Protein AF-A0A538QIB0-F1 (afdb_monomer_lite)

Secondary structure (DSSP, 8-state):
--------GGGSBTB--EEE-S-SS-----S--SSEEE--EEEEEEETTEEEEEEE-TTSPEEEEEEETTEEEE-SS--SEEEEETTEEEEE-SSEEEEEETT--EEEEEE---SEEEE-STT-EEEE-SSEEEEEPTT--EEEEEE---SSS-EEETTEEEEE-SS-TTEEEEE-TTS-EEEEE-SSPPPTT-EEEEE-SSEEEEEETTEEEEEETTEEEEEEEEEEEEE-TTS-EEEEEEP-

Sequence (244 aa):
MVSATVIPWNRLPGAAVVDVGPPTGGAIELPGPRTRPVRPHLEVSASPAGLAARVVQGDGKVAALAIRDDEVIALPAPPRSVSARSDGLWALFDDSLVHHDRQGHVQRRVAASGMGLIGAAHDAVWLVGAEQAWLVEAGGTTHGPFAWRDPLTALATGDRLCARDRRDGRKLMCLARDGSQASVALAGELQPLEHPLLVEADRLITLQGATLRVRRAAAIAGEWTVQAAGIDAAKAGFVVTAGG

pLDDT: mean 74.76, std 18.71, range [26.95, 97.69]

Structure (mmCIF, N/CA/C/O backbone):
data_AF-A0A538QIB0-F1
#
_entry.id   AF-A0A538QIB0-F1
#
loop_
_atom_site.group_PDB
_atom_site.id
_atom_site.type_symbol
_atom_site.label_atom_id
_atom_site.label_alt_id
_atom_site.label_comp_id
_atom_site.label_asym_id
_atom_site.label_entity_id
_atom_site.label_seq_id
_atom_site.pdbx_PDB_ins_code
_atom_site.Cartn_x
_atom_site.Cartn_y
_atom_site.Cartn_z
_atom_site.occupancy
_atom_site.B_iso_or_equiv
_atom_site.auth_seq_id
_atom_site.auth_comp_id
_atom_site.auth_asym_id
_atom_site.auth_atom_id
_atom_site.pdbx_PDB_model_num
ATOM 1 N N . MET A 1 1 ? -20.503 -9.497 -14.590 1.00 26.95 1 MET A N 1
ATOM 2 C CA . MET A 1 1 ? -21.405 -9.361 -13.427 1.00 26.95 1 MET A CA 1
ATOM 3 C C . MET A 1 1 ? -20.641 -8.528 -12.409 1.00 26.95 1 MET A C 1
ATOM 5 O O . MET A 1 1 ? -19.600 -8.981 -11.957 1.00 26.95 1 MET A O 1
ATOM 9 N N . VAL A 1 2 ? -21.030 -7.268 -12.200 1.00 27.58 2 VAL A N 1
ATOM 10 C CA . VAL A 1 2 ? -20.295 -6.335 -11.329 1.00 27.58 2 VAL A CA 1
ATOM 11 C C . VAL A 1 2 ? -20.786 -6.549 -9.902 1.00 27.58 2 VAL A C 1
ATOM 13 O O . VAL A 1 2 ? -21.944 -6.263 -9.612 1.00 27.58 2 VAL A O 1
ATOM 16 N N . SER A 1 3 ? -19.938 -7.083 -9.023 1.00 28.88 3 SER A N 1
ATOM 17 C CA . SER A 1 3 ? -20.198 -7.046 -7.585 1.00 28.88 3 SER A CA 1
ATOM 18 C C . SER A 1 3 ? -19.676 -5.717 -7.048 1.00 28.88 3 SER A C 1
ATOM 20 O O . SER A 1 3 ? -18.468 -5.517 -6.938 1.00 28.88 3 SER A O 1
ATOM 22 N N . ALA A 1 4 ? -20.578 -4.789 -6.739 1.00 36.28 4 ALA A N 1
ATOM 23 C CA . ALA A 1 4 ? -20.239 -3.675 -5.868 1.00 36.28 4 ALA A CA 1
ATOM 24 C C . ALA A 1 4 ? -20.131 -4.226 -4.441 1.00 36.28 4 ALA A C 1
ATOM 26 O O . ALA A 1 4 ? -21.125 -4.679 -3.873 1.00 36.28 4 ALA A O 1
ATOM 27 N N . THR A 1 5 ? -18.929 -4.219 -3.873 1.00 42.19 5 THR A N 1
ATOM 28 C CA . THR A 1 5 ? -18.744 -4.546 -2.459 1.00 42.19 5 THR A CA 1
ATOM 29 C C . THR A 1 5 ? -19.118 -3.321 -1.633 1.00 42.19 5 THR A C 1
ATOM 31 O O . THR A 1 5 ? -18.414 -2.313 -1.627 1.00 42.19 5 THR A O 1
ATOM 34 N N . VAL A 1 6 ? -20.260 -3.399 -0.954 1.00 45.03 6 VAL A N 1
ATOM 35 C CA . VAL A 1 6 ? -20.736 -2.371 -0.024 1.00 45.03 6 VAL A CA 1
ATOM 36 C C . VAL A 1 6 ? -20.288 -2.773 1.377 1.00 45.03 6 VAL A C 1
ATOM 38 O O . VAL A 1 6 ? -20.794 -3.755 1.914 1.00 45.03 6 VAL A O 1
ATOM 41 N N . ILE A 1 7 ? -19.351 -2.031 1.976 1.00 47.34 7 ILE A N 1
ATOM 42 C CA . ILE A 1 7 ? -18.951 -2.237 3.376 1.00 47.34 7 ILE A CA 1
ATOM 43 C C . ILE A 1 7 ? -19.906 -1.434 4.276 1.00 47.34 7 ILE A C 1
ATOM 45 O O . ILE A 1 7 ? -19.908 -0.201 4.216 1.00 47.34 7 ILE A O 1
ATOM 49 N N . PRO A 1 8 ? -20.720 -2.091 5.125 1.00 48.19 8 PRO A N 1
ATOM 50 C CA . PRO A 1 8 ? -21.659 -1.404 6.006 1.00 48.19 8 PRO A CA 1
ATOM 51 C C . PRO A 1 8 ? -20.947 -0.515 7.034 1.00 48.19 8 PRO A C 1
ATOM 53 O O . PRO A 1 8 ? -19.966 -0.917 7.653 1.00 48.19 8 PRO A O 1
ATOM 56 N N . TRP A 1 9 ? -21.472 0.686 7.279 1.00 43.62 9 TRP A N 1
ATOM 57 C CA . TRP A 1 9 ? -20.856 1.683 8.166 1.00 43.62 9 TRP A CA 1
ATOM 58 C C . TRP A 1 9 ? -20.707 1.257 9.624 1.00 43.62 9 TRP A C 1
ATOM 60 O O . TRP A 1 9 ? -19.741 1.626 10.285 1.00 43.62 9 TRP A O 1
ATOM 70 N N . ASN A 1 10 ? -21.633 0.444 10.133 1.00 56.31 10 ASN A N 1
ATOM 71 C CA . ASN A 1 10 ? -21.506 -0.139 11.469 1.00 56.31 10 ASN A CA 1
ATOM 72 C C . ASN A 1 10 ? -20.249 -1.016 11.614 1.00 56.31 10 ASN A C 1
ATOM 74 O O . ASN A 1 10 ? -19.873 -1.338 12.738 1.00 56.31 10 ASN A O 1
ATOM 78 N N . ARG A 1 11 ? -19.590 -1.373 10.502 1.00 57.00 11 ARG A N 1
ATOM 79 C CA . ARG A 1 11 ? -18.295 -2.053 10.486 1.00 57.00 11 ARG A CA 1
ATOM 80 C C . ARG A 1 11 ? -17.092 -1.107 10.443 1.00 57.00 11 ARG A C 1
ATOM 82 O O . ARG A 1 11 ? -15.987 -1.604 10.568 1.00 57.00 11 ARG A O 1
ATOM 89 N N . LEU A 1 12 ? -17.267 0.216 10.323 1.00 55.84 12 LEU A N 1
ATOM 90 C CA . LEU A 1 12 ? -16.193 1.229 10.305 1.00 55.84 12 LEU A CA 1
ATOM 91 C C . LEU A 1 12 ? -16.219 2.128 11.562 1.00 55.84 12 LEU A C 1
ATOM 93 O O . LEU A 1 12 ? -16.415 3.344 11.456 1.00 55.84 12 LEU A O 1
ATOM 97 N N . PRO A 1 13 ? -16.044 1.574 12.776 1.00 58.41 13 PRO A N 1
ATOM 98 C CA . PRO A 1 13 ? -16.093 2.364 14.002 1.00 58.41 13 PRO A CA 1
ATOM 99 C C . PRO A 1 13 ? -15.014 3.459 14.010 1.00 58.41 13 PRO A C 1
ATOM 101 O O . PRO A 1 13 ? -13.823 3.190 13.900 1.00 58.41 13 PRO A O 1
ATOM 104 N N . GLY A 1 14 ? -15.428 4.718 14.155 1.00 56.75 14 GLY A N 1
ATOM 105 C CA . GLY A 1 14 ? -14.508 5.860 14.204 1.00 56.75 14 GLY A CA 1
ATOM 106 C C . GLY A 1 14 ? -14.211 6.511 12.852 1.00 56.75 14 GLY A C 1
ATOM 107 O O . GLY A 1 14 ? -13.550 7.546 12.822 1.00 56.75 14 GLY A O 1
ATOM 108 N N . ALA A 1 15 ? -14.744 6.003 11.739 1.00 57.59 15 ALA A N 1
ATOM 109 C CA . ALA A 1 15 ? -14.969 6.868 10.589 1.00 57.59 15 ALA A CA 1
ATOM 110 C C . ALA A 1 15 ? -16.062 7.874 10.995 1.00 57.59 15 ALA A C 1
ATOM 112 O O . ALA A 1 15 ? -17.073 7.489 11.574 1.00 57.59 15 ALA A O 1
ATOM 113 N N . ALA A 1 16 ? -15.869 9.170 10.762 1.00 60.19 16 ALA A N 1
ATOM 114 C CA . ALA A 1 16 ? -16.878 10.185 11.057 1.00 60.19 16 ALA A CA 1
ATOM 115 C C . ALA A 1 16 ? -16.792 11.306 10.025 1.00 60.19 16 ALA A C 1
ATOM 117 O O . ALA A 1 16 ? -15.707 11.628 9.539 1.00 60.19 16 ALA A O 1
ATOM 118 N N . VAL A 1 17 ? -17.940 11.899 9.693 1.00 61.66 17 VAL A N 1
ATOM 119 C CA . VAL A 1 17 ? -17.949 13.219 9.058 1.00 61.66 17 VAL A CA 1
ATOM 120 C C . VAL A 1 17 ? -17.487 14.210 10.116 1.00 61.66 17 VAL A C 1
ATOM 122 O O . VAL A 1 17 ? -18.044 14.230 11.214 1.00 61.66 17 VAL A O 1
ATOM 125 N N . VAL A 1 18 ? -16.461 14.990 9.794 1.00 62.56 18 VAL A N 1
ATOM 126 C CA . VAL A 1 18 ? -15.891 15.981 10.709 1.00 62.56 18 VAL A CA 1
ATOM 127 C C . VAL A 1 18 ? -16.107 17.362 10.113 1.00 62.56 18 VAL A C 1
ATOM 129 O O . VAL A 1 18 ? -15.894 17.566 8.915 1.00 62.56 18 VAL A O 1
ATOM 132 N N . ASP A 1 19 ? -16.530 18.306 10.947 1.00 63.97 19 ASP A N 1
ATOM 133 C CA . ASP A 1 19 ? -16.557 19.713 10.573 1.00 63.97 19 ASP A CA 1
ATOM 134 C C . ASP A 1 19 ? -15.140 20.270 10.636 1.00 63.97 19 ASP A C 1
ATOM 136 O O . ASP A 1 19 ? -14.522 20.330 11.701 1.00 63.97 19 ASP A O 1
ATOM 140 N N . VAL A 1 20 ? -14.620 20.687 9.486 1.00 62.69 20 VAL A N 1
ATOM 141 C CA . VAL A 1 20 ? -13.304 21.320 9.396 1.00 62.69 20 VAL A CA 1
ATOM 142 C C . VAL A 1 20 ? -13.459 22.814 9.157 1.00 62.69 20 VAL A C 1
ATOM 144 O O . VAL A 1 20 ? -14.331 23.258 8.403 1.00 62.69 20 VAL A O 1
ATOM 147 N N . GLY A 1 21 ? -12.615 23.593 9.831 1.00 59.91 21 GLY A N 1
ATOM 148 C CA . GLY A 1 21 ? -12.490 25.028 9.603 1.00 59.91 21 GLY A CA 1
ATOM 149 C C . GLY A 1 21 ? -11.828 25.352 8.257 1.00 59.91 21 GLY A C 1
ATOM 150 O O . GLY A 1 21 ? -11.507 24.445 7.481 1.00 59.91 21 GLY A O 1
ATOM 151 N N . PRO A 1 22 ? -11.611 26.643 7.961 1.00 57.41 22 PRO A N 1
ATOM 152 C CA . PRO A 1 22 ? -10.864 27.047 6.777 1.00 57.41 22 PRO A CA 1
ATOM 153 C C . PRO A 1 22 ? -9.456 26.419 6.780 1.00 57.41 22 PRO A C 1
ATOM 155 O O . PRO A 1 22 ? -8.864 26.249 7.851 1.00 57.41 22 PRO A O 1
ATOM 158 N N . PRO A 1 23 ? -8.911 26.048 5.604 1.00 58.25 23 PRO A N 1
ATOM 159 C CA . PRO A 1 23 ? -7.563 25.502 5.515 1.00 58.25 23 PRO A CA 1
ATOM 160 C C . PRO A 1 23 ? -6.543 26.510 6.058 1.00 58.25 23 PRO A C 1
ATOM 162 O O . PRO A 1 23 ? -6.594 27.695 5.740 1.00 58.25 23 PRO A O 1
ATOM 165 N N . THR A 1 24 ? -5.583 26.041 6.854 1.00 53.19 24 THR A N 1
ATOM 166 C CA . THR A 1 24 ? -4.432 26.838 7.296 1.00 53.19 24 THR A CA 1
ATOM 167 C C . THR A 1 24 ? -3.476 27.042 6.115 1.00 53.19 24 THR A C 1
ATOM 169 O O . THR A 1 24 ? -2.551 26.256 5.924 1.00 53.19 24 THR A O 1
ATOM 172 N N . GLY A 1 25 ? -3.728 28.044 5.267 1.00 53.62 25 GLY A N 1
ATOM 173 C CA . GLY A 1 25 ? -2.898 28.358 4.099 1.00 53.62 25 GLY A CA 1
ATOM 174 C C . GLY A 1 25 ? -3.558 29.333 3.118 1.00 53.62 25 GLY A C 1
ATOM 175 O O . GLY A 1 25 ? -4.700 29.740 3.306 1.00 53.62 25 GLY A O 1
ATOM 176 N N . GLY A 1 26 ? -2.827 29.722 2.068 1.00 35.59 26 GLY A N 1
ATOM 177 C CA . GLY A 1 26 ? -3.295 30.681 1.065 1.00 35.59 26 GLY A CA 1
ATOM 178 C C . GLY A 1 26 ? -4.425 30.119 0.203 1.00 35.59 26 GLY A C 1
ATOM 179 O O . GLY A 1 26 ? -4.175 29.421 -0.776 1.00 35.59 26 GLY A O 1
ATOM 180 N N . ALA A 1 27 ? -5.663 30.446 0.558 1.00 42.38 27 ALA A N 1
ATOM 181 C CA . ALA A 1 27 ? -6.842 30.245 -0.268 1.00 42.38 27 ALA A CA 1
ATOM 182 C C . ALA A 1 27 ? -7.449 31.613 -0.605 1.00 42.38 27 ALA A C 1
ATOM 184 O O . ALA A 1 27 ? -7.495 32.504 0.240 1.00 42.38 27 ALA A O 1
ATOM 185 N N . ILE A 1 28 ? -7.919 31.784 -1.841 1.00 40.25 28 ILE A N 1
ATOM 186 C CA . ILE A 1 28 ? -8.779 32.916 -2.192 1.00 40.25 28 ILE A CA 1
ATOM 187 C C . ILE A 1 28 ? -10.126 32.641 -1.515 1.00 40.25 28 ILE A C 1
ATOM 189 O O . ILE 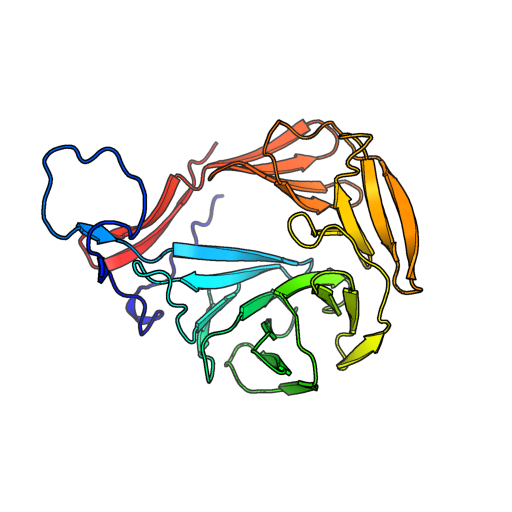A 1 28 ? -10.868 31.755 -1.940 1.00 40.25 28 ILE A O 1
ATOM 193 N N . GLU A 1 29 ? -10.401 33.338 -0.413 1.00 43.44 29 GLU A N 1
ATOM 194 C CA . GLU A 1 29 ? -11.651 33.205 0.331 1.00 43.44 29 GLU A CA 1
ATOM 195 C C . GLU A 1 29 ? -12.807 33.805 -0.478 1.00 43.44 29 GLU A C 1
ATOM 197 O O . GLU A 1 29 ? -12.914 35.016 -0.663 1.00 43.44 29 GLU A O 1
ATOM 202 N N . LEU A 1 30 ? -13.687 32.937 -0.972 1.00 43.31 30 LEU A N 1
ATOM 203 C CA . LEU A 1 30 ? -15.032 33.317 -1.393 1.00 43.31 30 LEU A CA 1
ATOM 204 C C . LEU A 1 30 ? -15.966 33.220 -0.171 1.00 43.31 30 LEU A C 1
ATOM 206 O O . LEU A 1 30 ? -15.732 32.359 0.682 1.00 43.31 30 LEU A O 1
ATOM 210 N N . PRO A 1 31 ? -17.026 34.047 -0.063 1.00 44.00 31 PRO A N 1
ATOM 211 C CA . PRO A 1 31 ? -17.976 33.962 1.044 1.00 44.00 31 PRO A CA 1
ATOM 212 C C . PRO A 1 31 ? -18.526 32.538 1.196 1.00 44.00 31 PRO A C 1
ATOM 214 O O . PRO A 1 31 ? -19.072 31.968 0.251 1.00 44.00 31 PRO A O 1
ATOM 217 N N . GLY A 1 32 ? -18.384 31.965 2.390 1.00 46.97 32 GLY A N 1
ATOM 218 C CA . GLY A 1 32 ? -18.789 30.597 2.702 1.00 46.97 32 GLY A CA 1
ATOM 219 C C . GLY A 1 32 ? -18.950 30.373 4.211 1.00 46.97 32 GLY A C 1
ATOM 220 O O . GLY A 1 32 ? -18.644 31.265 5.006 1.00 46.97 32 GLY A O 1
ATOM 221 N N . PRO A 1 33 ? -19.466 29.205 4.631 1.00 44.69 33 PRO A N 1
ATOM 222 C CA . PRO A 1 33 ? -19.651 28.890 6.044 1.00 44.69 33 PRO A CA 1
ATOM 223 C C . PRO A 1 33 ? -18.302 28.742 6.767 1.00 44.69 33 PRO A C 1
ATOM 225 O O . PRO A 1 33 ? -17.330 28.246 6.202 1.00 44.69 33 PRO A O 1
ATOM 228 N N . ARG A 1 34 ? -18.254 29.146 8.046 1.00 49.78 34 ARG A N 1
ATOM 229 C CA . ARG A 1 34 ? -17.043 29.114 8.897 1.00 49.78 34 ARG A CA 1
ATOM 230 C C . ARG A 1 34 ? -16.457 27.706 9.078 1.00 49.78 34 ARG A C 1
ATOM 232 O O . ARG A 1 34 ? -15.270 27.566 9.358 1.00 49.78 34 ARG A O 1
ATOM 239 N N . THR A 1 35 ? -17.285 26.680 8.934 1.00 53.00 35 THR A N 1
ATOM 240 C CA . THR A 1 35 ? -16.899 25.269 8.932 1.00 53.00 35 THR A CA 1
ATOM 241 C C . THR A 1 35 ? -17.631 24.554 7.805 1.00 53.00 35 THR A C 1
ATOM 243 O O . THR A 1 35 ? -18.712 24.976 7.386 1.00 53.00 35 THR A O 1
ATOM 246 N N . ARG A 1 36 ? -17.045 23.468 7.299 1.00 54.88 36 ARG A N 1
ATOM 247 C CA . ARG A 1 36 ? -17.686 22.601 6.305 1.00 54.88 36 ARG A CA 1
ATOM 248 C C . ARG A 1 36 ? -17.553 21.130 6.703 1.00 54.88 36 ARG A C 1
ATOM 250 O O . ARG A 1 36 ? -16.473 20.735 7.146 1.00 54.88 36 ARG A O 1
ATOM 257 N N . PRO A 1 37 ? -18.596 20.312 6.498 1.00 59.00 37 PRO A N 1
ATOM 258 C CA . PRO A 1 37 ? -18.503 18.883 6.740 1.00 59.00 37 PRO A CA 1
ATOM 259 C C . PRO A 1 37 ? -17.619 18.240 5.669 1.00 59.00 37 PRO A C 1
ATOM 261 O O . PRO A 1 37 ? -17.858 18.410 4.470 1.00 59.00 37 PRO A O 1
ATOM 264 N N . VAL A 1 38 ? -16.613 17.474 6.087 1.00 65.00 38 VAL A N 1
ATOM 265 C CA . VAL A 1 38 ? -15.773 16.682 5.181 1.00 65.00 38 VAL A CA 1
ATOM 266 C C . VAL A 1 38 ? -15.930 15.204 5.500 1.00 65.00 38 VAL A C 1
ATOM 268 O O . VAL A 1 38 ? -15.941 14.776 6.656 1.00 65.00 38 VAL A O 1
ATOM 271 N N . ARG A 1 39 ? -16.107 14.420 4.436 1.00 64.19 39 ARG A N 1
ATOM 272 C CA . ARG A 1 39 ? -16.328 12.978 4.510 1.00 64.19 39 ARG A CA 1
ATOM 273 C C . ARG A 1 39 ? -14.990 12.253 4.682 1.00 64.19 39 ARG A C 1
ATOM 275 O O . ARG A 1 39 ? -13.998 12.695 4.102 1.00 64.19 39 ARG A O 1
ATOM 282 N N . PRO A 1 40 ? -14.955 11.141 5.433 1.00 65.62 40 PRO A N 1
ATOM 283 C CA . PRO A 1 40 ? -13.793 10.272 5.426 1.00 65.62 40 PRO A CA 1
ATOM 284 C C . PRO A 1 40 ? -13.593 9.672 4.029 1.00 65.62 40 PRO A C 1
ATOM 286 O O . PRO A 1 40 ? -14.552 9.503 3.271 1.00 65.62 40 PRO A O 1
ATOM 289 N N . HIS A 1 41 ? -12.351 9.338 3.707 1.00 69.69 41 HIS A N 1
ATOM 290 C CA . HIS A 1 41 ? -11.960 8.700 2.458 1.00 69.69 41 HIS A CA 1
ATOM 291 C C . HIS A 1 41 ? -10.986 7.548 2.722 1.00 69.69 41 HIS A C 1
ATOM 293 O O . HIS A 1 41 ? -10.497 7.358 3.837 1.00 69.69 41 HIS A O 1
ATOM 299 N N . LEU A 1 42 ? -10.746 6.747 1.688 1.00 71.88 42 LEU A N 1
ATOM 300 C CA . LEU A 1 42 ? -9.849 5.601 1.744 1.00 71.88 42 LEU A CA 1
ATOM 301 C C . LEU A 1 42 ? -8.558 5.931 1.010 1.00 71.88 42 LEU A C 1
ATOM 303 O O . LEU A 1 42 ? -8.591 6.326 -0.154 1.00 71.88 42 LEU A O 1
ATOM 307 N N . GLU A 1 43 ? -7.429 5.717 1.673 1.00 79.44 43 GLU A N 1
ATOM 308 C CA . GLU A 1 43 ? -6.136 5.667 1.000 1.00 79.44 43 GLU A CA 1
ATOM 309 C C . GLU A 1 43 ? -5.815 4.213 0.669 1.00 79.44 43 GLU A C 1
ATOM 311 O O . GLU A 1 43 ? -5.499 3.414 1.556 1.00 79.44 43 GLU A O 1
ATOM 316 N N . VAL A 1 44 ? -5.968 3.877 -0.612 1.00 72.94 44 VAL A N 1
ATOM 317 C CA . VAL A 1 44 ? -5.873 2.512 -1.134 1.00 72.94 44 VAL A CA 1
ATOM 318 C C . VAL A 1 44 ? -4.430 2.170 -1.495 1.00 72.94 44 VAL A C 1
ATOM 320 O O . VAL A 1 44 ? -3.705 2.970 -2.081 1.00 72.94 44 VAL A O 1
ATOM 323 N N . SER A 1 45 ? -4.050 0.939 -1.188 1.00 77.00 45 SER A N 1
ATOM 324 C CA . SER A 1 45 ? -2.807 0.280 -1.555 1.00 77.00 45 SER A CA 1
ATOM 325 C C . SER A 1 45 ? -3.132 -1.020 -2.285 1.00 77.00 45 SER A C 1
ATOM 327 O O . SER A 1 45 ? -4.094 -1.716 -1.947 1.00 77.00 45 SER A O 1
ATOM 329 N N . ALA A 1 46 ? -2.329 -1.349 -3.292 1.00 71.75 46 ALA A N 1
ATOM 330 C CA . ALA A 1 46 ? -2.452 -2.585 -4.050 1.00 71.75 46 ALA A CA 1
ATOM 331 C C . ALA A 1 46 ? -1.251 -3.495 -3.786 1.00 71.75 46 ALA A C 1
ATOM 333 O O . ALA A 1 46 ? -0.113 -3.039 -3.662 1.00 71.75 46 ALA A O 1
ATOM 334 N N . SER A 1 47 ? -1.512 -4.796 -3.726 1.00 76.31 47 SER A N 1
ATOM 335 C CA . SER A 1 47 ? -0.495 -5.842 -3.744 1.00 76.31 47 SER A CA 1
ATOM 336 C C . SER A 1 47 ? -0.968 -7.005 -4.620 1.00 76.31 47 SER A C 1
ATOM 338 O O . SER A 1 47 ? -2.154 -7.090 -4.957 1.00 76.31 47 SER A O 1
ATOM 340 N N . PRO A 1 48 ? -0.083 -7.955 -4.966 1.00 76.00 48 PRO A N 1
ATOM 341 C CA . PRO A 1 48 ? -0.500 -9.193 -5.624 1.00 76.00 48 PRO A CA 1
ATOM 342 C C . PRO A 1 48 ? -1.561 -9.986 -4.839 1.00 76.00 48 PRO A C 1
ATOM 344 O O . PRO A 1 48 ? -2.308 -10.759 -5.431 1.00 76.00 48 PRO A O 1
ATOM 347 N N . ALA A 1 49 ? -1.650 -9.788 -3.518 1.00 77.00 49 ALA A N 1
ATOM 348 C CA . ALA A 1 49 ? -2.619 -10.454 -2.653 1.00 77.00 49 ALA A CA 1
ATOM 349 C C . ALA A 1 49 ? -3.970 -9.723 -2.535 1.00 77.00 49 ALA A C 1
ATOM 351 O O . ALA A 1 49 ? -4.837 -10.209 -1.808 1.00 77.00 49 ALA A O 1
ATOM 352 N N . GLY A 1 50 ? -4.152 -8.572 -3.194 1.00 71.69 50 GLY A N 1
ATOM 353 C CA . GLY A 1 50 ? -5.417 -7.835 -3.224 1.00 71.69 50 GLY A CA 1
ATOM 354 C C . GLY A 1 50 ? -5.274 -6.342 -2.932 1.00 71.69 50 GLY A C 1
ATOM 355 O O . GLY A 1 50 ? -4.194 -5.756 -3.044 1.00 71.69 50 GLY A O 1
ATOM 356 N N . LEU A 1 51 ? -6.393 -5.718 -2.564 1.00 72.50 51 LEU A N 1
ATOM 357 C CA . LEU A 1 51 ? -6.441 -4.311 -2.174 1.00 72.50 51 LEU A CA 1
ATOM 358 C C . LEU A 1 51 ? -6.543 -4.194 -0.655 1.00 72.50 51 LEU A C 1
ATOM 360 O O . LEU A 1 51 ? -7.297 -4.917 -0.004 1.00 72.50 51 LEU A O 1
ATOM 364 N N . ALA A 1 52 ? -5.807 -3.237 -0.102 1.00 80.12 52 ALA A N 1
ATOM 365 C CA . ALA A 1 52 ? -5.968 -2.800 1.273 1.00 80.12 52 ALA A CA 1
ATOM 366 C C . ALA A 1 52 ? -6.148 -1.283 1.311 1.00 80.12 52 ALA A C 1
ATOM 368 O O . ALA A 1 52 ? -5.681 -0.578 0.422 1.00 80.12 52 ALA A O 1
ATOM 369 N N . ALA A 1 53 ? -6.795 -0.756 2.340 1.00 76.75 53 ALA A N 1
ATOM 370 C CA . ALA A 1 53 ? -6.901 0.682 2.525 1.00 76.75 53 ALA A CA 1
ATOM 371 C C . ALA A 1 53 ? -6.858 1.063 3.997 1.00 76.75 53 ALA A C 1
ATOM 373 O O . ALA A 1 53 ? -7.357 0.329 4.850 1.00 76.75 53 ALA A O 1
ATOM 374 N N . ARG A 1 54 ? -6.307 2.240 4.293 1.00 86.00 54 ARG A N 1
ATOM 375 C CA . ARG A 1 54 ? -6.506 2.890 5.592 1.00 86.00 54 ARG A CA 1
ATOM 376 C C . ARG A 1 54 ? -7.613 3.928 5.488 1.00 86.00 54 ARG A C 1
ATOM 378 O O . ARG A 1 54 ? -7.805 4.546 4.439 1.00 86.00 54 ARG A O 1
ATOM 385 N N . VAL A 1 55 ? -8.335 4.114 6.585 1.00 79.31 55 VAL A N 1
ATOM 386 C CA . VAL A 1 55 ? -9.437 5.076 6.656 1.00 79.31 55 VAL A CA 1
ATOM 387 C C . VAL A 1 55 ? -8.901 6.418 7.140 1.00 79.31 55 VAL A C 1
ATOM 389 O O . VAL A 1 55 ? -8.401 6.520 8.260 1.00 79.31 55 VAL A O 1
ATOM 392 N N . VAL A 1 56 ? -9.038 7.450 6.311 1.00 80.75 56 VAL A N 1
ATOM 393 C CA . VAL A 1 56 ? -8.656 8.828 6.630 1.00 80.75 56 VAL A CA 1
ATOM 394 C C . VAL A 1 56 ? -9.920 9.642 6.892 1.00 80.75 56 VAL A C 1
ATOM 396 O O . VAL A 1 56 ? -10.849 9.657 6.088 1.00 80.75 56 VAL A O 1
ATOM 399 N N . GLN A 1 57 ? -9.982 10.298 8.043 1.00 77.88 57 GLN A N 1
ATOM 400 C CA . GLN A 1 57 ? -11.070 11.173 8.458 1.00 77.88 57 GLN A CA 1
ATOM 401 C C . GLN A 1 57 ? -11.054 12.492 7.677 1.00 77.88 57 GLN A C 1
ATOM 403 O O . GLN A 1 57 ? -10.064 12.860 7.043 1.00 77.88 57 GLN A O 1
ATOM 408 N N . GLY A 1 58 ? -12.162 13.235 7.735 1.00 66.44 58 GLY A N 1
ATOM 409 C CA . GLY A 1 58 ? -12.284 14.516 7.034 1.00 66.44 58 GLY A CA 1
ATOM 410 C C . GLY A 1 58 ? -11.299 15.599 7.497 1.00 66.44 58 GLY A C 1
ATOM 411 O O . GLY A 1 58 ? -11.042 16.537 6.749 1.00 66.44 58 GLY A O 1
ATOM 412 N N . ASP A 1 59 ? -10.724 15.454 8.695 1.00 73.69 59 ASP A N 1
ATOM 413 C CA . ASP A 1 59 ? -9.689 16.330 9.261 1.00 73.69 59 ASP A CA 1
ATOM 414 C C . ASP A 1 59 ? -8.249 15.850 8.976 1.00 73.69 59 ASP A C 1
ATOM 416 O O . ASP A 1 59 ? -7.292 16.424 9.494 1.00 73.69 59 ASP A O 1
ATOM 420 N N . GLY A 1 60 ? -8.088 14.800 8.162 1.00 75.00 60 GLY A N 1
ATOM 421 C CA . GLY A 1 60 ? -6.795 14.216 7.806 1.00 75.00 60 GLY A CA 1
ATOM 422 C C . GLY A 1 60 ? -6.232 13.225 8.828 1.00 75.00 60 GLY A C 1
ATOM 423 O O . GLY A 1 60 ? -5.186 12.629 8.572 1.00 75.00 60 GLY A O 1
ATOM 424 N N . LYS A 1 61 ? -6.897 13.000 9.972 1.00 83.06 61 LYS A N 1
ATOM 425 C CA . LYS A 1 61 ? -6.480 11.951 10.914 1.00 83.06 61 LYS A CA 1
ATOM 426 C C . LYS A 1 61 ? -6.798 10.572 10.365 1.00 83.06 61 LYS A C 1
ATOM 428 O O . LYS A 1 61 ? -7.784 10.371 9.667 1.00 83.06 61 LYS A O 1
ATOM 433 N N . VAL A 1 62 ? -5.989 9.591 10.732 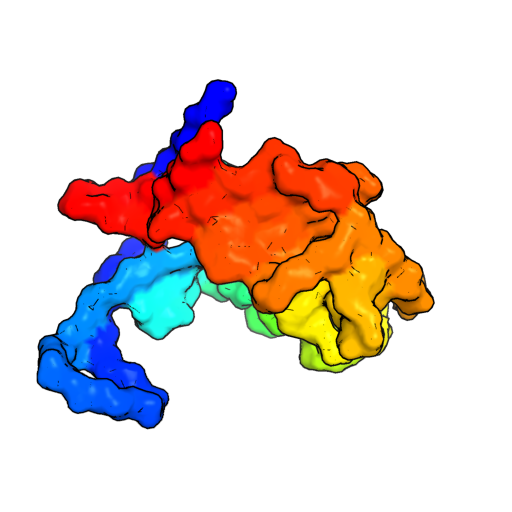1.00 85.38 62 VAL A N 1
ATOM 434 C CA . VAL A 1 62 ? -6.191 8.200 10.321 1.00 85.38 62 VAL A CA 1
ATOM 435 C C . VAL A 1 62 ? -6.898 7.449 11.445 1.00 85.38 62 VAL A C 1
ATOM 437 O O . VAL A 1 62 ? -6.547 7.603 12.615 1.00 85.38 62 VAL A O 1
ATOM 440 N N . ALA A 1 63 ? -7.902 6.641 11.108 1.00 81.06 63 ALA A N 1
ATOM 441 C CA . ALA A 1 63 ? -8.536 5.747 12.070 1.00 81.06 63 ALA A CA 1
ATOM 442 C C . ALA A 1 63 ? -7.662 4.506 12.318 1.00 81.06 63 ALA A C 1
ATOM 444 O O . ALA A 1 63 ? -6.912 4.071 11.446 1.00 81.06 63 ALA A O 1
ATOM 445 N N . ALA A 1 64 ? -7.799 3.883 13.488 1.00 83.94 64 ALA A N 1
ATOM 446 C CA . ALA A 1 64 ? -7.135 2.621 13.824 1.00 83.94 64 ALA A CA 1
ATOM 447 C C . ALA A 1 64 ? -7.816 1.410 13.156 1.00 83.94 64 ALA A C 1
ATOM 449 O O . ALA A 1 64 ? -8.148 0.424 13.806 1.00 83.94 64 ALA A O 1
ATOM 450 N N . LEU A 1 65 ? -8.074 1.513 11.854 1.00 81.88 65 LEU A N 1
ATOM 451 C CA . LEU A 1 65 ? -8.766 0.520 11.046 1.00 81.88 65 LEU A CA 1
ATOM 452 C C . LEU A 1 65 ? -8.088 0.394 9.685 1.00 81.88 65 LEU A C 1
ATOM 454 O O . LEU A 1 65 ? -7.630 1.384 9.106 1.00 81.88 65 LEU A O 1
ATOM 458 N N . ALA A 1 66 ? -8.131 -0.815 9.145 1.00 81.31 66 ALA A N 1
ATOM 459 C CA . ALA A 1 66 ? -7.825 -1.082 7.754 1.00 81.31 66 ALA A CA 1
ATOM 460 C C . ALA A 1 66 ? -8.977 -1.836 7.092 1.00 81.31 66 ALA A C 1
ATOM 462 O O . ALA A 1 66 ? -9.735 -2.551 7.744 1.00 81.31 66 ALA A O 1
ATOM 463 N N . ILE A 1 67 ? -9.098 -1.664 5.784 1.00 72.81 67 ILE A N 1
ATOM 464 C CA . ILE A 1 67 ? -10.008 -2.421 4.937 1.00 72.81 67 ILE A CA 1
ATOM 465 C C . ILE A 1 67 ? -9.161 -3.349 4.089 1.00 72.81 67 ILE A C 1
ATOM 467 O O . ILE A 1 67 ? -8.152 -2.917 3.533 1.00 72.81 67 ILE A O 1
ATOM 471 N N . ARG A 1 68 ? -9.583 -4.601 3.976 1.00 74.75 68 ARG A N 1
ATOM 472 C CA . ARG A 1 68 ? -9.030 -5.573 3.044 1.00 74.75 68 ARG A CA 1
ATOM 473 C C . ARG A 1 68 ? -10.198 -6.222 2.326 1.00 74.75 68 ARG A C 1
ATOM 475 O O . ARG A 1 68 ? -11.030 -6.830 2.985 1.00 74.75 68 ARG A O 1
ATOM 482 N N . ASP A 1 69 ? -10.237 -6.110 1.004 1.00 69.56 69 ASP A N 1
ATOM 483 C CA . ASP A 1 69 ? -11.353 -6.609 0.196 1.00 69.56 69 ASP A CA 1
ATOM 484 C C . ASP A 1 69 ? -12.715 -6.089 0.732 1.00 69.56 69 ASP A C 1
ATOM 486 O O . ASP A 1 69 ? -13.033 -4.915 0.534 1.00 69.56 69 ASP A O 1
ATOM 490 N N . ASP A 1 70 ? -13.498 -6.911 1.438 1.00 67.31 70 ASP A N 1
ATOM 491 C CA . ASP A 1 70 ? -14.773 -6.567 2.092 1.00 67.31 70 ASP A CA 1
ATOM 492 C C . ASP A 1 70 ? -14.735 -6.602 3.638 1.00 67.31 70 ASP A C 1
ATOM 494 O O . ASP A 1 70 ? -15.737 -6.321 4.309 1.00 67.31 70 ASP A O 1
ATOM 498 N N . GLU A 1 71 ? -13.578 -6.916 4.217 1.00 70.19 71 GLU A N 1
ATOM 499 C CA . GLU A 1 71 ? -13.359 -7.057 5.654 1.00 70.19 71 GLU A CA 1
ATOM 500 C C . GLU A 1 71 ? -12.800 -5.763 6.260 1.00 70.19 71 GLU A C 1
ATOM 502 O O . GLU A 1 71 ? -11.905 -5.115 5.709 1.00 70.19 71 GLU A O 1
ATOM 507 N N . VAL A 1 72 ? -13.312 -5.398 7.440 1.00 77.88 72 VAL A N 1
ATOM 508 C CA . VAL A 1 72 ? -12.735 -4.327 8.259 1.00 77.88 72 VAL A CA 1
ATOM 509 C C . VAL A 1 72 ? -11.930 -4.956 9.381 1.00 77.88 72 VAL A C 1
ATOM 511 O O . VAL A 1 72 ? -12.464 -5.713 10.191 1.00 77.88 72 VAL A O 1
ATOM 514 N N . ILE A 1 73 ? -10.655 -4.599 9.439 1.00 83.94 73 ILE A N 1
ATOM 515 C CA . ILE A 1 73 ? -9.693 -5.111 10.403 1.00 83.94 73 ILE A CA 1
ATOM 516 C C . ILE A 1 73 ? -9.399 -4.002 11.409 1.00 83.94 73 ILE A C 1
ATOM 518 O O . ILE A 1 73 ? -8.888 -2.935 11.055 1.00 83.94 73 ILE A O 1
ATOM 522 N N . ALA A 1 74 ? -9.743 -4.251 12.673 1.00 87.00 74 ALA A N 1
ATOM 523 C CA . ALA A 1 74 ? -9.425 -3.343 13.763 1.00 87.00 74 ALA A CA 1
ATOM 524 C C . ALA A 1 74 ? -7.942 -3.433 14.125 1.00 87.00 74 ALA A C 1
ATOM 526 O O . ALA A 1 74 ? -7.386 -4.524 14.251 1.00 87.00 74 ALA A O 1
ATOM 527 N N . LEU A 1 75 ? -7.305 -2.278 14.302 1.00 90.00 75 LEU A N 1
ATOM 528 C CA . LEU A 1 75 ? -5.890 -2.163 14.626 1.00 90.00 75 LEU A CA 1
ATOM 529 C C . LEU A 1 75 ? -5.713 -1.506 16.001 1.00 90.00 75 LEU A C 1
ATOM 531 O O . LEU A 1 75 ? -6.561 -0.725 16.434 1.00 90.00 75 LEU A O 1
ATOM 535 N N . PRO A 1 76 ? -4.603 -1.785 16.704 1.00 89.19 76 PRO A N 1
ATOM 536 C CA . PRO A 1 76 ? -4.347 -1.197 18.019 1.00 89.19 76 PRO A CA 1
ATOM 537 C C . PRO A 1 76 ? -4.072 0.315 17.963 1.00 89.19 76 PRO A C 1
ATOM 539 O O . PRO A 1 76 ? -4.202 1.000 18.974 1.00 89.19 76 PRO A O 1
ATOM 542 N N . ALA A 1 77 ? -3.673 0.833 16.800 1.00 91.81 77 ALA A N 1
ATOM 543 C CA . ALA A 1 77 ? -3.386 2.242 16.560 1.00 91.81 77 ALA A CA 1
ATOM 544 C C . ALA A 1 77 ? -3.619 2.593 15.075 1.00 91.81 77 ALA A C 1
ATOM 546 O O . ALA A 1 77 ? -3.748 1.687 14.246 1.00 91.81 77 ALA A O 1
ATOM 547 N N . PRO A 1 78 ? -3.671 3.886 14.709 1.00 92.44 78 PRO A N 1
ATOM 548 C CA . PRO A 1 78 ? -3.704 4.312 13.312 1.00 92.44 78 PRO A CA 1
ATOM 549 C C . PRO A 1 78 ? -2.425 3.932 12.545 1.00 92.44 78 PRO A C 1
ATOM 551 O O . PRO A 1 78 ? -1.333 4.323 12.966 1.00 92.44 78 PRO A O 1
ATOM 554 N N . PRO A 1 79 ? -2.516 3.206 11.416 1.00 93.81 79 PRO A N 1
ATOM 555 C CA . PRO A 1 79 ? -1.347 2.862 10.614 1.00 93.81 79 PRO A CA 1
ATOM 556 C C . PRO A 1 79 ? -0.907 4.017 9.694 1.00 93.81 79 PRO A C 1
ATOM 558 O O . PRO A 1 79 ? -1.716 4.735 9.096 1.00 93.81 79 PRO A O 1
ATOM 561 N N . ARG A 1 80 ? 0.405 4.150 9.486 1.00 92.19 80 ARG A N 1
ATOM 562 C CA . ARG A 1 80 ? 1.004 5.013 8.453 1.00 92.19 80 ARG A CA 1
ATOM 563 C C . ARG A 1 80 ? 0.749 4.516 7.039 1.00 92.19 80 ARG A C 1
ATOM 565 O O . ARG A 1 80 ? 0.662 5.310 6.114 1.00 92.19 80 ARG A O 1
ATOM 572 N N . SER A 1 81 ? 0.684 3.208 6.855 1.00 92.69 81 SER A N 1
ATOM 573 C CA . SER A 1 81 ? 0.449 2.590 5.556 1.00 92.69 81 SER A CA 1
ATOM 574 C C . SER A 1 81 ? 0.020 1.146 5.763 1.00 92.69 81 SER A C 1
ATOM 576 O O . SER A 1 81 ? 0.315 0.555 6.805 1.00 92.69 81 SER A O 1
ATOM 578 N N . VAL A 1 82 ? -0.677 0.581 4.782 1.00 93.00 82 VAL A N 1
ATOM 579 C CA . VAL A 1 82 ? -1.123 -0.812 4.808 1.00 93.00 82 VAL A CA 1
ATOM 580 C C . VAL A 1 82 ? -0.852 -1.490 3.472 1.00 93.00 82 VAL A C 1
ATOM 582 O O . VAL A 1 82 ? -0.792 -0.837 2.430 1.00 93.00 82 VAL A O 1
ATOM 585 N N . SER A 1 83 ? -0.700 -2.809 3.498 1.00 91.44 83 SER A N 1
ATOM 586 C CA . SER A 1 83 ? -0.618 -3.636 2.296 1.00 91.44 83 SER A CA 1
ATOM 587 C C . SER A 1 83 ? -1.300 -4.982 2.525 1.00 91.44 83 SER A C 1
ATOM 589 O O . SER A 1 83 ? -1.172 -5.579 3.595 1.00 91.44 83 SER A O 1
ATOM 591 N N . ALA A 1 84 ? -2.036 -5.460 1.526 1.00 86.94 84 ALA A N 1
ATOM 592 C CA . ALA A 1 84 ? -2.717 -6.746 1.582 1.00 86.94 84 ALA A CA 1
ATOM 593 C C . ALA A 1 84 ? -1.714 -7.920 1.573 1.00 86.94 84 ALA A C 1
ATOM 595 O O . ALA A 1 84 ? -0.767 -7.918 0.787 1.00 86.94 84 ALA A O 1
ATOM 596 N N . ARG A 1 85 ? -1.973 -8.947 2.397 1.00 91.69 85 ARG A N 1
ATOM 597 C CA . ARG A 1 85 ? -1.328 -10.277 2.384 1.00 91.69 85 ARG A CA 1
ATOM 598 C C . ARG A 1 85 ? -2.342 -11.410 2.236 1.00 91.69 85 ARG A C 1
ATOM 600 O O . ARG A 1 85 ? -3.437 -11.280 2.752 1.00 91.69 85 ARG A O 1
ATOM 607 N N . SER A 1 86 ? -2.022 -12.539 1.626 1.00 89.50 86 SER A N 1
ATOM 608 C CA . SER A 1 86 ? -2.987 -13.637 1.428 1.00 89.50 86 SER A CA 1
ATOM 609 C C . SER A 1 86 ? -3.724 -14.089 2.714 1.00 89.50 86 SER A C 1
ATOM 611 O O . SER A 1 86 ? -4.916 -14.425 2.678 1.00 89.50 86 SER A O 1
ATOM 613 N N . ASP A 1 87 ? -3.039 -14.004 3.857 1.00 91.62 87 ASP A N 1
ATOM 614 C CA . ASP A 1 87 ? -3.473 -14.389 5.203 1.00 91.62 87 ASP A CA 1
ATOM 615 C C . ASP A 1 87 ? -3.935 -13.221 6.101 1.00 91.62 87 ASP A C 1
ATOM 617 O O . ASP A 1 87 ? -4.375 -13.454 7.227 1.00 91.62 87 ASP A O 1
ATOM 621 N N . GLY A 1 88 ? -3.905 -11.975 5.618 1.00 92.19 88 GLY A N 1
ATOM 622 C CA . GLY A 1 88 ? -4.235 -10.804 6.435 1.00 92.19 88 GLY A CA 1
ATOM 623 C C . GLY A 1 88 ? -3.712 -9.490 5.857 1.00 92.19 88 GLY A C 1
ATOM 624 O O . GLY A 1 88 ? -3.958 -9.165 4.696 1.00 92.19 88 GLY A O 1
ATOM 625 N N . LEU A 1 89 ? -2.995 -8.691 6.643 1.00 94.94 89 LEU A N 1
ATOM 626 C CA . LEU A 1 89 ? -2.376 -7.452 6.166 1.00 94.94 89 LEU A CA 1
ATOM 627 C C . LEU A 1 89 ? -1.052 -7.143 6.854 1.00 94.94 89 LEU A C 1
ATOM 629 O O . LEU A 1 89 ? -0.793 -7.552 7.984 1.00 94.94 89 LEU A O 1
ATOM 633 N N . TRP A 1 90 ? -0.233 -6.359 6.169 1.00 97.12 90 TRP A N 1
ATOM 634 C CA . TRP A 1 90 ? 0.847 -5.597 6.773 1.00 97.12 90 TRP A CA 1
ATOM 635 C C . TRP A 1 90 ? 0.345 -4.202 7.146 1.00 97.12 90 TRP A C 1
ATOM 637 O O . TRP A 1 90 ? -0.242 -3.519 6.307 1.00 97.12 90 TRP A O 1
ATOM 647 N N . ALA A 1 91 ? 0.616 -3.768 8.375 1.00 96.81 91 ALA A N 1
ATOM 648 C CA . ALA A 1 91 ? 0.392 -2.408 8.854 1.00 96.81 91 ALA A CA 1
ATOM 649 C C . ALA A 1 91 ? 1.721 -1.797 9.313 1.00 96.81 91 ALA A C 1
ATOM 651 O O . ALA A 1 91 ? 2.405 -2.355 10.172 1.00 96.81 91 ALA A O 1
ATOM 652 N N . LEU A 1 92 ? 2.086 -0.655 8.733 1.00 96.69 92 LEU A N 1
ATOM 653 C CA . LEU A 1 92 ? 3.238 0.136 9.158 1.00 96.69 92 LEU A CA 1
ATOM 654 C C . LEU A 1 92 ? 2.800 1.150 10.212 1.00 96.69 92 LEU A C 1
ATOM 656 O O . LEU A 1 92 ? 1.870 1.920 9.981 1.00 96.69 92 LEU A O 1
ATOM 660 N N . PHE A 1 93 ? 3.509 1.184 11.329 1.00 95.38 93 PHE A N 1
ATOM 661 C CA . PHE A 1 93 ? 3.412 2.185 12.386 1.00 95.38 93 PHE A CA 1
ATOM 662 C C . PHE A 1 93 ? 4.693 3.032 12.419 1.00 95.38 93 PHE A C 1
ATOM 664 O O . PHE A 1 93 ? 5.544 2.917 11.538 1.00 95.38 93 PHE A O 1
ATOM 671 N N . ASP A 1 94 ? 4.821 3.918 13.408 1.00 91.81 94 ASP A N 1
ATOM 672 C CA . ASP A 1 94 ? 5.974 4.822 13.529 1.00 91.81 94 ASP A CA 1
ATOM 673 C C . ASP A 1 94 ? 7.319 4.080 13.624 1.00 91.81 94 ASP A C 1
ATOM 675 O O . ASP A 1 94 ? 8.311 4.524 13.044 1.00 91.81 94 ASP A O 1
ATOM 679 N N . ASP A 1 95 ? 7.348 2.948 14.329 1.00 93.12 95 ASP A N 1
ATOM 680 C CA . ASP A 1 95 ? 8.565 2.211 14.691 1.00 93.12 95 ASP A CA 1
ATOM 681 C C . ASP A 1 95 ? 8.531 0.719 14.326 1.00 93.12 95 ASP A C 1
ATOM 683 O O . ASP A 1 95 ? 9.491 -0.022 14.570 1.00 93.12 95 ASP A O 1
ATOM 687 N N . SER A 1 96 ? 7.415 0.250 13.773 1.00 96.31 96 SER A N 1
ATOM 688 C CA . SER A 1 96 ? 7.203 -1.167 13.540 1.00 96.31 96 SER A CA 1
ATOM 689 C C . SER A 1 96 ? 6.341 -1.456 12.323 1.00 96.31 96 SER A C 1
ATOM 691 O O . SER A 1 96 ? 5.373 -0.764 12.019 1.00 96.31 96 SER A O 1
ATOM 693 N N . LEU A 1 97 ? 6.672 -2.558 11.659 1.00 97.56 97 LEU A N 1
ATOM 694 C CA . LEU A 1 97 ? 5.833 -3.212 10.671 1.00 97.56 97 LEU A CA 1
ATOM 695 C C . LEU A 1 97 ? 5.199 -4.447 11.316 1.00 97.56 97 LEU A C 1
ATOM 697 O O . LEU A 1 97 ? 5.898 -5.310 11.853 1.00 97.56 97 LEU A O 1
ATOM 701 N N . VAL A 1 98 ? 3.873 -4.541 11.274 1.00 97.69 98 VAL A N 1
ATOM 702 C CA . VAL A 1 98 ? 3.116 -5.589 11.964 1.00 97.69 98 VAL A CA 1
ATOM 703 C C . VAL A 1 98 ? 2.260 -6.361 10.971 1.00 97.69 98 VAL A C 1
ATOM 705 O O . VAL A 1 98 ? 1.522 -5.772 10.183 1.00 97.69 98 VAL A O 1
ATOM 708 N N . HIS A 1 99 ? 2.360 -7.686 11.013 1.00 97.38 99 HIS A N 1
ATOM 709 C CA . HIS A 1 99 ? 1.450 -8.580 10.309 1.00 97.38 99 HIS A CA 1
ATOM 710 C C . HIS A 1 99 ? 0.249 -8.841 11.215 1.00 97.38 99 HIS A C 1
ATOM 712 O O . HIS A 1 99 ? 0.412 -9.369 12.320 1.00 97.38 99 HIS A O 1
ATOM 718 N N . HIS A 1 100 ? -0.935 -8.483 10.729 1.00 96.88 100 HIS A N 1
ATOM 719 C CA . HIS A 1 100 ? -2.213 -8.832 11.331 1.00 96.88 100 HIS A CA 1
ATOM 720 C C . HIS A 1 100 ? -2.910 -9.900 10.491 1.00 96.88 100 HIS A C 1
ATOM 722 O O . HIS A 1 100 ? -2.930 -9.774 9.267 1.00 96.88 100 HIS A O 1
ATOM 728 N N . ASP A 1 101 ? -3.504 -10.906 11.131 1.00 94.56 101 ASP A N 1
ATOM 729 C CA . ASP A 1 101 ? -4.433 -11.807 10.443 1.00 94.56 101 ASP A CA 1
ATOM 730 C C . ASP A 1 101 ? -5.746 -11.087 10.074 1.00 94.56 101 ASP A C 1
ATOM 732 O O . ASP A 1 101 ? -5.944 -9.901 10.359 1.00 94.56 101 ASP A O 1
ATOM 736 N N . ARG A 1 102 ? -6.673 -11.810 9.440 1.00 88.88 102 ARG A N 1
ATOM 737 C CA . ARG A 1 102 ? -7.993 -11.278 9.052 1.00 88.88 102 ARG A CA 1
ATOM 738 C C . ARG A 1 102 ? -8.875 -10.863 10.232 1.00 88.88 102 ARG A C 1
ATOM 740 O O . ARG A 1 102 ? -9.823 -10.108 10.052 1.00 88.88 102 ARG A O 1
ATOM 747 N N . GLN A 1 103 ? -8.578 -11.334 11.440 1.00 90.38 103 GLN A N 1
ATOM 748 C CA . GLN A 1 103 ? -9.280 -10.950 12.664 1.00 90.38 103 GLN A CA 1
ATOM 749 C C . GLN A 1 103 ? -8.612 -9.754 13.364 1.00 90.38 103 GLN A C 1
ATOM 751 O O . GLN A 1 103 ? -9.141 -9.253 14.355 1.00 90.38 103 GLN A O 1
ATOM 756 N N . GLY A 1 104 ? -7.476 -9.271 12.852 1.00 89.69 104 GLY A N 1
ATOM 757 C CA . GLY A 1 104 ? -6.706 -8.176 13.435 1.00 89.69 104 GLY A CA 1
ATOM 758 C C . GLY A 1 104 ? -5.716 -8.612 14.513 1.00 89.69 104 GLY A C 1
ATOM 759 O O . GLY A 1 104 ? -5.053 -7.754 15.104 1.00 89.69 104 GLY A O 1
ATOM 760 N N . HIS A 1 105 ? -5.550 -9.912 14.771 1.00 95.31 105 HIS A N 1
ATOM 761 C CA . HIS A 1 105 ? -4.561 -10.368 15.741 1.00 95.31 105 HIS A CA 1
ATOM 762 C C . HIS A 1 105 ? -3.152 -10.252 15.179 1.00 95.31 105 HIS A C 1
ATOM 764 O O . HIS A 1 105 ? -2.888 -10.535 14.011 1.00 95.31 105 HIS A O 1
ATOM 770 N N . VAL A 1 106 ? -2.225 -9.856 16.047 1.00 97.12 106 VAL A N 1
ATOM 771 C CA . VAL A 1 106 ? -0.814 -9.728 15.698 1.00 97.12 106 VAL A CA 1
ATOM 772 C C . VAL A 1 106 ? -0.202 -11.114 15.532 1.00 97.12 106 VAL A C 1
ATOM 774 O O . VAL A 1 106 ? -0.081 -11.864 16.496 1.00 97.12 106 VAL A O 1
ATOM 777 N N . GLN A 1 107 ? 0.248 -11.410 14.319 1.00 97.50 107 GLN A N 1
ATOM 778 C CA . GLN A 1 107 ? 0.970 -12.637 13.987 1.00 97.50 107 GLN A CA 1
ATOM 779 C C . GLN A 1 107 ? 2.488 -12.422 14.028 1.00 97.50 107 GLN A C 1
ATOM 781 O O . GLN A 1 107 ? 3.253 -13.326 14.367 1.00 97.50 107 GLN A O 1
ATOM 786 N N . ARG A 1 108 ? 2.954 -11.215 13.676 1.00 96.62 108 ARG A N 1
ATOM 787 C CA . ARG A 1 108 ? 4.385 -10.876 13.654 1.00 96.62 108 ARG A CA 1
ATOM 788 C C . ARG A 1 108 ? 4.619 -9.382 13.795 1.00 96.62 108 ARG A C 1
ATOM 790 O O . ARG A 1 108 ? 3.832 -8.581 13.303 1.00 96.62 108 ARG A O 1
ATOM 797 N N . ARG A 1 109 ? 5.756 -9.019 14.390 1.00 97.50 109 ARG A N 1
ATOM 798 C CA . ARG A 1 109 ? 6.271 -7.649 14.435 1.00 97.50 109 ARG A CA 1
ATOM 799 C C . ARG A 1 109 ? 7.719 -7.615 13.953 1.00 97.50 109 ARG A C 1
ATOM 801 O O . ARG A 1 109 ? 8.519 -8.455 14.353 1.00 97.50 109 ARG A O 1
ATOM 808 N N . VAL A 1 110 ? 8.034 -6.638 13.116 1.00 96.94 110 VAL A N 1
ATOM 809 C CA . VAL A 1 110 ? 9.378 -6.327 12.624 1.00 96.94 110 VAL A CA 1
ATOM 810 C C . VAL A 1 110 ? 9.686 -4.893 13.040 1.00 96.94 110 VAL A C 1
ATOM 812 O O . VAL A 1 110 ? 8.869 -4.001 12.815 1.00 96.94 110 VAL A O 1
ATOM 815 N N . ALA A 1 111 ? 10.838 -4.665 13.673 1.00 95.12 111 ALA A N 1
ATOM 816 C CA . ALA A 1 111 ? 11.302 -3.313 13.970 1.00 95.12 111 ALA A CA 1
ATOM 817 C C . ALA A 1 111 ? 11.699 -2.637 12.653 1.00 95.12 111 ALA A C 1
ATOM 819 O O . ALA A 1 111 ? 12.657 -3.056 12.003 1.00 95.12 111 ALA A O 1
ATOM 820 N N . ALA A 1 112 ? 10.919 -1.650 12.227 1.00 90.19 112 ALA A N 1
ATOM 821 C CA . ALA A 1 112 ? 11.097 -0.981 10.949 1.00 90.19 112 ALA A CA 1
ATOM 822 C C . ALA A 1 112 ? 10.350 0.350 10.953 1.00 90.19 112 ALA A C 1
ATOM 824 O O . ALA A 1 112 ? 9.214 0.420 11.412 1.00 90.19 112 ALA A O 1
ATOM 825 N N . SER A 1 113 ? 10.961 1.383 10.386 1.00 86.38 113 SER A N 1
ATOM 826 C CA . SER A 1 113 ? 10.334 2.686 10.192 1.00 86.38 113 SER A CA 1
ATOM 827 C C . SER A 1 113 ? 10.435 3.097 8.729 1.00 86.38 113 SER A C 1
ATOM 829 O O . SER A 1 113 ? 11.386 2.762 8.024 1.00 86.38 113 SER A O 1
ATOM 831 N N . GLY A 1 114 ? 9.425 3.816 8.253 1.00 86.31 114 GLY A N 1
ATOM 832 C CA . GLY A 1 114 ? 9.385 4.287 6.879 1.00 86.31 114 GLY A CA 1
ATOM 833 C C . GLY A 1 114 ? 8.231 5.234 6.622 1.00 86.31 114 GLY A C 1
ATOM 834 O O . GLY A 1 114 ? 7.405 5.517 7.491 1.00 86.31 114 GLY A O 1
ATOM 835 N N . MET A 1 115 ? 8.195 5.739 5.398 1.00 87.12 115 MET A N 1
ATOM 836 C CA . MET A 1 115 ? 7.170 6.657 4.923 1.00 87.12 115 MET A CA 1
ATOM 837 C C . MET A 1 115 ? 5.977 5.918 4.314 1.00 87.12 115 MET A C 1
ATOM 839 O O . MET A 1 115 ? 4.863 6.427 4.382 1.00 87.12 115 MET A O 1
ATOM 843 N N . GLY A 1 116 ? 6.187 4.724 3.751 1.00 89.56 116 GLY A N 1
ATOM 844 C CA . GLY A 1 116 ? 5.124 3.952 3.113 1.00 89.56 116 GLY A CA 1
ATOM 845 C C . GLY A 1 116 ? 5.462 2.479 2.902 1.00 89.56 116 GLY A C 1
ATOM 846 O O . GLY A 1 116 ? 6.613 2.060 3.056 1.00 89.56 116 GLY A O 1
ATOM 847 N N . LEU A 1 117 ? 4.431 1.710 2.546 1.00 92.19 117 LEU A N 1
ATOM 848 C CA . LEU A 1 117 ? 4.520 0.305 2.163 1.00 92.19 117 LEU A CA 1
ATOM 849 C C . LEU A 1 117 ? 4.068 0.111 0.723 1.00 92.19 117 LEU A C 1
ATOM 851 O O . LEU A 1 117 ? 3.014 0.600 0.326 1.00 92.19 117 LEU A O 1
ATOM 855 N N . ILE A 1 118 ? 4.832 -0.686 -0.011 1.00 91.50 118 ILE A N 1
ATOM 856 C CA . ILE A 1 118 ? 4.519 -1.115 -1.369 1.00 91.50 118 ILE A CA 1
ATOM 857 C C . ILE A 1 118 ? 4.480 -2.648 -1.374 1.00 91.50 118 ILE A C 1
ATOM 859 O O . ILE A 1 118 ? 5.466 -3.296 -1.027 1.00 91.50 118 ILE A O 1
ATOM 863 N N . GLY A 1 119 ? 3.333 -3.243 -1.708 1.00 88.88 119 GLY A N 1
ATOM 864 C CA . GLY A 1 119 ? 3.139 -4.695 -1.629 1.00 88.88 119 GLY A CA 1
ATOM 865 C C . GLY A 1 119 ? 3.829 -5.448 -2.758 1.00 88.88 119 GLY A C 1
ATOM 866 O O . GLY A 1 119 ? 3.560 -5.164 -3.914 1.00 88.88 119 GLY A O 1
ATOM 867 N N . ALA A 1 120 ? 4.668 -6.429 -2.439 1.00 90.25 120 ALA A N 1
ATOM 868 C CA . ALA A 1 120 ? 5.415 -7.242 -3.396 1.00 90.25 120 ALA A CA 1
ATOM 869 C C . ALA A 1 120 ? 4.872 -8.683 -3.476 1.00 90.25 120 ALA A C 1
ATOM 871 O O . ALA A 1 120 ? 3.951 -9.075 -2.757 1.00 90.25 120 ALA A O 1
ATOM 872 N N . ALA A 1 121 ? 5.434 -9.485 -4.381 1.00 87.88 121 ALA A N 1
ATOM 873 C CA . ALA A 1 121 ? 5.102 -10.900 -4.520 1.00 87.88 121 ALA A CA 1
ATOM 874 C C . ALA A 1 121 ? 5.338 -11.692 -3.221 1.00 87.88 121 ALA A C 1
ATOM 876 O O . ALA A 1 121 ? 6.178 -11.336 -2.393 1.00 87.88 121 ALA A O 1
ATOM 877 N N . HIS A 1 122 ? 4.614 -12.807 -3.081 1.00 91.75 122 HIS A N 1
ATOM 878 C CA . HIS A 1 122 ? 4.747 -13.743 -1.957 1.00 91.75 122 HIS A CA 1
ATOM 879 C C . HIS A 1 122 ? 4.557 -13.088 -0.579 1.00 91.75 122 HIS A C 1
ATOM 881 O O . HIS A 1 122 ? 5.306 -13.382 0.348 1.00 91.75 122 HIS A O 1
ATOM 887 N N . ASP A 1 123 ? 3.583 -12.179 -0.455 1.00 93.38 123 ASP A N 1
ATOM 888 C CA . ASP A 1 123 ? 3.241 -11.459 0.784 1.00 93.38 123 ASP A CA 1
ATOM 889 C C . ASP A 1 123 ? 4.392 -10.636 1.397 1.00 93.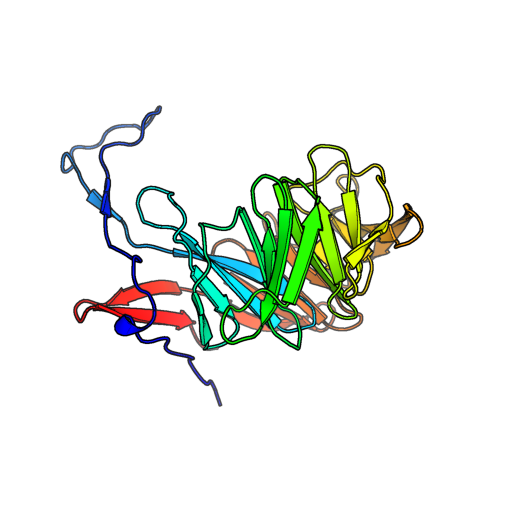38 123 ASP A C 1
ATOM 891 O O . ASP A 1 123 ? 4.355 -10.253 2.575 1.00 93.38 123 ASP A O 1
ATOM 895 N N . ALA A 1 124 ? 5.423 -10.346 0.601 1.00 95.06 124 ALA A N 1
ATOM 896 C CA . ALA A 1 124 ? 6.487 -9.427 0.966 1.00 95.06 124 ALA A CA 1
ATOM 897 C C . ALA A 1 124 ? 6.039 -7.969 0.787 1.00 95.06 124 ALA A C 1
ATOM 899 O O . ALA A 1 124 ? 5.090 -7.667 0.063 1.00 95.06 124 ALA A O 1
ATOM 900 N N . VAL A 1 125 ? 6.745 -7.044 1.431 1.00 95.38 125 VAL A N 1
ATOM 901 C CA . VAL A 1 125 ? 6.538 -5.602 1.263 1.00 95.38 125 VAL A CA 1
ATOM 902 C C . VAL A 1 125 ? 7.865 -4.882 1.125 1.00 95.38 125 VAL A C 1
ATOM 904 O O . VAL A 1 125 ? 8.838 -5.188 1.811 1.00 95.38 125 VAL A O 1
ATOM 907 N N . TRP A 1 126 ? 7.880 -3.875 0.268 1.00 95.25 126 TRP A N 1
ATOM 908 C CA . TRP A 1 126 ? 8.912 -2.859 0.258 1.00 95.25 126 TRP A CA 1
ATOM 909 C C . TRP A 1 126 ? 8.537 -1.747 1.230 1.00 95.25 126 TRP A C 1
ATOM 911 O O . TRP A 1 126 ? 7.477 -1.128 1.121 1.00 95.25 126 TRP A O 1
ATOM 921 N N . LEU A 1 127 ? 9.425 -1.501 2.183 1.00 95.06 127 LEU A N 1
ATOM 922 C CA . LEU A 1 127 ? 9.385 -0.378 3.102 1.00 95.06 127 LEU A CA 1
ATOM 923 C C . LEU A 1 127 ? 10.160 0.770 2.469 1.00 95.06 127 LEU A C 1
ATOM 925 O O . LEU A 1 127 ? 11.342 0.625 2.157 1.00 95.06 127 LEU A O 1
ATOM 929 N N . VAL A 1 128 ? 9.490 1.896 2.253 1.00 93.62 128 VAL A N 1
ATOM 930 C CA . VAL A 1 128 ? 10.052 3.029 1.515 1.00 93.62 128 VAL A CA 1
ATOM 931 C C . VAL A 1 128 ? 10.335 4.171 2.486 1.00 93.62 128 VAL A C 1
ATOM 933 O O . VAL A 1 128 ? 9.425 4.674 3.145 1.00 93.62 128 VAL A O 1
ATOM 936 N N . GLY A 1 129 ? 11.601 4.565 2.595 1.00 90.94 129 GLY A N 1
ATOM 937 C CA . GLY A 1 129 ? 12.063 5.755 3.309 1.00 90.94 129 GLY A CA 1
ATOM 938 C C . GLY A 1 129 ? 12.371 6.915 2.357 1.00 90.94 129 GLY A C 1
ATOM 939 O O . GLY A 1 129 ? 12.115 6.833 1.160 1.00 90.94 129 GLY A O 1
ATOM 940 N N . ALA A 1 130 ? 12.946 7.999 2.884 1.00 87.38 130 ALA A N 1
ATOM 941 C CA . ALA A 1 130 ? 13.228 9.204 2.095 1.00 87.38 130 ALA A CA 1
ATOM 942 C C . ALA A 1 130 ? 14.275 8.978 0.986 1.00 87.38 130 ALA A C 1
ATOM 944 O O . ALA A 1 130 ? 14.111 9.476 -0.125 1.00 87.38 130 ALA A O 1
ATOM 945 N N . GLU A 1 131 ? 15.332 8.216 1.288 1.00 89.62 131 GLU A N 1
ATOM 946 C CA . GLU A 1 131 ? 16.450 7.947 0.364 1.00 89.62 131 GLU A CA 1
ATOM 947 C C . GLU A 1 131 ? 16.810 6.456 0.256 1.00 89.62 131 GLU A C 1
ATOM 949 O O . GLU A 1 131 ? 17.787 6.070 -0.396 1.00 89.62 131 GLU A O 1
ATOM 954 N N . GLN A 1 132 ? 16.046 5.604 0.938 1.00 94.19 132 GLN A N 1
ATOM 955 C CA . GLN A 1 132 ? 16.348 4.189 1.095 1.00 94.19 132 GLN A CA 1
ATOM 956 C C . GLN A 1 132 ? 15.080 3.349 1.021 1.00 94.19 132 GLN A C 1
ATOM 958 O O . GLN A 1 132 ? 13.987 3.827 1.329 1.00 94.19 132 GLN A O 1
ATOM 963 N N . ALA A 1 133 ? 15.242 2.090 0.636 1.00 94.94 133 ALA A N 1
ATOM 964 C CA . ALA A 1 133 ? 14.196 1.087 0.694 1.00 94.94 133 ALA A CA 1
ATOM 965 C C . ALA A 1 133 ? 14.715 -0.214 1.316 1.00 94.94 133 ALA A C 1
ATOM 967 O O . ALA A 1 133 ? 15.897 -0.551 1.198 1.00 94.94 133 ALA A O 1
ATOM 968 N N . TRP A 1 134 ? 13.806 -0.955 1.943 1.00 95.81 134 TRP A N 1
ATOM 969 C CA . TRP A 1 134 ? 14.052 -2.274 2.518 1.00 95.81 134 TRP A CA 1
ATOM 970 C C . TRP A 1 134 ? 13.003 -3.250 2.012 1.00 95.81 134 TRP A C 1
ATOM 972 O O . TRP A 1 134 ? 11.825 -2.904 1.958 1.00 95.81 134 TRP A O 1
ATOM 982 N N . LEU A 1 135 ? 13.405 -4.473 1.687 1.00 96.00 135 LEU A N 1
ATOM 983 C CA . LEU A 1 135 ? 12.455 -5.544 1.404 1.00 96.00 135 LEU A CA 1
ATOM 984 C C . LEU A 1 135 ? 12.233 -6.341 2.684 1.00 96.00 135 LEU A C 1
ATOM 986 O O . LEU A 1 135 ? 13.177 -6.931 3.204 1.00 96.00 135 LEU A O 1
AT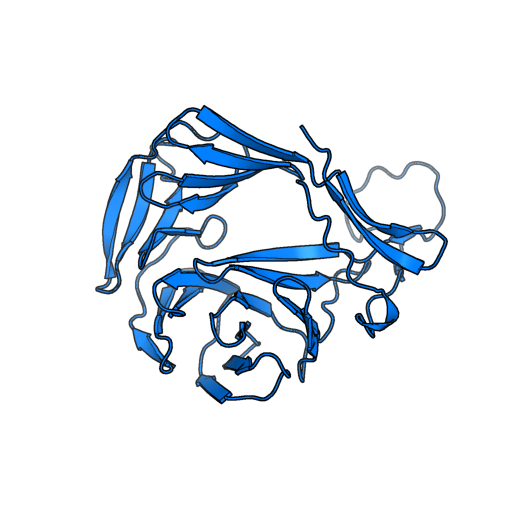OM 990 N N . VAL A 1 136 ? 10.994 -6.401 3.158 1.00 96.62 136 VAL A N 1
ATOM 991 C CA . VAL A 1 136 ? 10.589 -7.283 4.254 1.00 96.62 136 VAL A CA 1
ATOM 992 C C . VAL A 1 136 ? 9.832 -8.466 3.663 1.00 96.62 136 VAL A C 1
ATOM 994 O O . VAL A 1 136 ? 8.774 -8.314 3.054 1.00 96.62 136 VAL A O 1
ATOM 997 N N . GLU A 1 137 ? 10.385 -9.662 3.825 1.00 96.06 137 GLU A N 1
ATOM 998 C CA . GLU A 1 137 ? 9.754 -10.905 3.387 1.00 96.06 137 GLU A CA 1
ATOM 999 C C . GLU A 1 137 ? 8.521 -11.249 4.227 1.00 96.06 137 GLU A C 1
ATOM 1001 O O . GLU A 1 137 ? 8.365 -10.783 5.356 1.00 96.06 137 GLU A O 1
ATOM 1006 N N . ALA A 1 138 ? 7.682 -12.167 3.737 1.00 95.38 138 ALA A N 1
ATOM 1007 C CA . ALA A 1 138 ? 6.519 -12.642 4.484 1.00 95.38 138 ALA A CA 1
ATOM 1008 C C . ALA A 1 138 ? 6.861 -13.159 5.895 1.00 95.38 138 ALA A C 1
ATOM 1010 O O . ALA A 1 138 ? 6.079 -12.956 6.825 1.00 95.38 138 ALA A O 1
ATOM 1011 N N . GLY A 1 139 ? 8.033 -13.790 6.054 1.00 95.50 139 GLY A N 1
ATOM 1012 C CA . GLY A 1 139 ? 8.554 -14.277 7.336 1.00 95.50 139 GLY A CA 1
ATOM 1013 C C . GLY A 1 139 ? 9.151 -13.193 8.244 1.00 95.50 139 GLY A C 1
ATOM 1014 O O . GLY A 1 139 ? 9.522 -13.488 9.378 1.00 95.50 139 GLY A O 1
ATOM 1015 N N . GLY A 1 140 ? 9.237 -11.943 7.786 1.00 94.94 140 GLY A N 1
ATOM 1016 C CA . GLY A 1 140 ? 9.807 -10.813 8.523 1.00 94.94 140 GLY A CA 1
ATOM 1017 C C . GLY A 1 140 ? 11.320 -10.640 8.385 1.00 94.94 140 GLY A C 1
ATOM 1018 O O . GLY A 1 140 ? 11.879 -9.774 9.051 1.00 94.94 140 GLY A O 1
ATOM 1019 N N . THR A 1 141 ? 11.987 -11.436 7.546 1.00 96.06 141 THR A N 1
ATOM 1020 C CA . THR A 1 141 ? 13.389 -11.200 7.170 1.00 96.06 141 THR A CA 1
ATOM 1021 C C . THR A 1 141 ? 13.488 -9.898 6.384 1.00 96.06 141 THR A C 1
ATOM 1023 O O . THR A 1 141 ? 12.742 -9.712 5.423 1.00 96.06 141 THR A O 1
ATOM 1026 N N . THR A 1 142 ? 14.419 -9.025 6.765 1.00 95.81 142 THR A N 1
ATOM 1027 C CA . THR A 1 142 ? 14.608 -7.713 6.134 1.00 95.81 142 THR A CA 1
ATOM 1028 C C . THR A 1 142 ? 15.907 -7.678 5.333 1.00 95.81 142 THR A C 1
ATOM 1030 O O . THR A 1 142 ? 16.961 -8.038 5.853 1.00 95.81 142 THR A O 1
ATOM 1033 N N . HIS A 1 143 ? 15.837 -7.191 4.093 1.00 95.06 143 HIS A N 1
ATOM 1034 C CA . HIS A 1 143 ? 16.978 -6.944 3.203 1.00 95.06 143 HIS A CA 1
ATOM 1035 C C . HIS A 1 143 ? 17.155 -5.445 2.949 1.00 95.06 143 HIS A C 1
ATOM 1037 O O . HIS A 1 143 ? 16.168 -4.710 2.870 1.00 95.06 143 HIS A O 1
ATOM 1043 N N . GLY A 1 144 ? 18.402 -5.000 2.786 1.00 93.38 144 GLY A N 1
ATOM 1044 C CA . GLY A 1 144 ? 18.769 -3.591 2.609 1.00 93.38 144 GLY A CA 1
ATOM 1045 C C . GLY A 1 144 ? 19.540 -3.016 3.810 1.00 93.38 144 GLY A C 1
ATOM 1046 O O . GLY A 1 144 ? 20.041 -3.786 4.633 1.00 93.38 144 GLY A O 1
ATOM 1047 N N . PRO A 1 145 ? 19.651 -1.678 3.937 1.00 94.19 145 PRO A N 1
ATOM 1048 C CA . PRO A 1 145 ? 19.035 -0.657 3.086 1.00 94.19 145 PRO A CA 1
ATOM 1049 C C . PRO A 1 145 ? 19.595 -0.650 1.664 1.00 94.19 145 PRO A C 1
ATOM 1051 O O . PRO A 1 145 ? 20.794 -0.814 1.451 1.00 94.19 145 PRO A O 1
ATOM 1054 N N . PHE A 1 146 ? 18.731 -0.374 0.694 1.00 95.19 146 PHE A N 1
ATOM 1055 C CA . PHE A 1 146 ? 19.124 -0.099 -0.684 1.00 95.19 146 PHE A CA 1
ATOM 1056 C C . PHE A 1 146 ? 18.853 1.361 -1.025 1.00 95.19 146 PHE A C 1
ATOM 1058 O O . PHE A 1 146 ? 17.859 1.926 -0.576 1.00 95.19 146 PHE A O 1
ATOM 1065 N N . ALA A 1 147 ? 19.710 1.974 -1.839 1.00 92.50 147 ALA A N 1
ATOM 1066 C CA . ALA A 1 147 ? 19.504 3.349 -2.279 1.00 92.50 147 ALA A CA 1
ATOM 1067 C C . ALA A 1 147 ? 18.232 3.466 -3.139 1.00 92.50 147 ALA A C 1
ATOM 1069 O O . ALA A 1 147 ? 18.098 2.775 -4.152 1.00 92.50 147 ALA A O 1
ATOM 1070 N N . TRP A 1 148 ? 17.332 4.380 -2.769 1.00 90.81 148 TRP A N 1
ATOM 1071 C CA . TRP A 1 148 ? 16.062 4.612 -3.458 1.00 90.81 148 TRP A CA 1
ATOM 1072 C C . TRP A 1 148 ? 15.703 6.098 -3.452 1.00 90.81 148 TRP A C 1
ATOM 1074 O O . TRP A 1 148 ? 15.651 6.718 -2.401 1.00 90.81 148 TRP A O 1
ATOM 1084 N N . ARG A 1 149 ? 15.463 6.701 -4.622 1.00 80.25 149 ARG A N 1
ATOM 1085 C CA . ARG A 1 149 ? 15.351 8.172 -4.752 1.00 80.25 149 ARG A CA 1
ATOM 1086 C C . ARG A 1 149 ? 13.958 8.690 -5.105 1.00 80.25 149 ARG A C 1
ATOM 1088 O O . ARG A 1 149 ? 13.793 9.896 -5.296 1.00 80.25 149 ARG A O 1
ATOM 1095 N N . ASP A 1 150 ? 12.975 7.807 -5.240 1.00 78.06 150 ASP A N 1
ATOM 1096 C CA . ASP A 1 150 ? 11.623 8.202 -5.638 1.00 78.06 150 ASP A CA 1
ATOM 1097 C C . ASP A 1 150 ? 10.556 7.533 -4.763 1.00 78.06 150 ASP A C 1
ATOM 1099 O O . ASP A 1 150 ? 9.894 6.581 -5.177 1.00 78.06 150 ASP A O 1
ATOM 1103 N N . PRO A 1 151 ? 10.413 7.980 -3.503 1.00 73.19 151 PRO A N 1
ATOM 1104 C CA . PRO A 1 151 ? 9.499 7.339 -2.569 1.00 73.19 151 PRO A CA 1
ATOM 1105 C C . PRO A 1 151 ? 8.020 7.589 -2.888 1.00 73.19 151 PRO A C 1
ATOM 1107 O O . PRO A 1 151 ? 7.167 6.815 -2.470 1.00 73.19 151 PRO A O 1
ATOM 1110 N N . LEU A 1 152 ? 7.710 8.659 -3.628 1.00 68.94 152 LEU A N 1
ATOM 1111 C CA . LEU A 1 152 ? 6.337 9.113 -3.870 1.00 68.94 152 LEU A CA 1
ATOM 1112 C C . LEU A 1 152 ? 5.664 8.420 -5.057 1.00 68.94 152 LEU A C 1
ATOM 1114 O O . LEU A 1 152 ? 4.441 8.364 -5.112 1.00 68.94 152 LEU A O 1
ATOM 1118 N N . THR A 1 153 ? 6.445 7.916 -6.014 1.00 73.81 153 THR A N 1
ATOM 1119 C CA . THR A 1 153 ? 5.923 7.206 -7.196 1.00 73.81 153 THR A CA 1
ATOM 1120 C C . THR A 1 153 ? 6.237 5.713 -7.172 1.00 73.81 153 THR A C 1
ATOM 1122 O O . THR A 1 153 ? 6.142 5.037 -8.198 1.00 73.81 153 THR A O 1
ATOM 1125 N N . ALA A 1 154 ? 6.629 5.214 -5.998 1.00 81.88 154 ALA A N 1
ATOM 1126 C CA . ALA A 1 154 ? 7.000 3.832 -5.789 1.00 81.88 154 ALA A CA 1
ATOM 1127 C C . ALA A 1 154 ? 5.801 2.888 -5.985 1.00 81.88 154 ALA A C 1
ATOM 1129 O O . ALA A 1 154 ? 4.682 3.184 -5.572 1.00 81.88 154 ALA A O 1
ATOM 1130 N N . LEU A 1 155 ? 6.052 1.739 -6.603 1.00 82.88 155 LEU A N 1
ATOM 1131 C CA . LEU A 1 155 ? 5.078 0.693 -6.915 1.00 82.88 155 LEU A CA 1
ATOM 1132 C C . LEU A 1 155 ? 5.769 -0.671 -6.968 1.00 82.88 155 LEU A C 1
ATOM 1134 O O . LEU A 1 155 ? 6.993 -0.734 -7.072 1.00 82.88 155 LEU A O 1
ATOM 1138 N N . ALA A 1 156 ? 5.011 -1.764 -6.940 1.00 75.94 156 ALA A N 1
ATOM 1139 C CA . ALA A 1 156 ? 5.582 -3.098 -7.103 1.00 75.94 156 ALA A CA 1
ATOM 1140 C C . ALA A 1 156 ? 5.371 -3.669 -8.503 1.00 75.94 156 ALA A C 1
ATOM 1142 O O . ALA A 1 156 ? 4.295 -3.539 -9.097 1.00 75.94 156 ALA A O 1
ATOM 1143 N N . THR A 1 157 ? 6.392 -4.374 -8.991 1.00 78.75 157 THR A N 1
ATOM 1144 C CA . THR A 1 157 ? 6.290 -5.245 -10.166 1.00 78.75 157 THR A CA 1
ATOM 1145 C C . THR A 1 157 ? 6.838 -6.624 -9.813 1.00 78.75 157 THR A C 1
ATOM 1147 O O . THR A 1 157 ? 8.055 -6.826 -9.780 1.00 78.75 157 THR A O 1
ATOM 1150 N N . GLY A 1 158 ? 5.955 -7.566 -9.478 1.00 80.12 158 GLY A N 1
ATOM 1151 C CA . GLY A 1 158 ? 6.375 -8.837 -8.882 1.00 80.12 158 GLY A CA 1
ATOM 1152 C C . GLY A 1 158 ? 7.103 -8.612 -7.551 1.00 80.12 158 GLY A C 1
ATOM 1153 O O . GLY A 1 158 ? 6.519 -8.089 -6.606 1.00 80.12 158 GLY A O 1
ATOM 1154 N N . ASP A 1 159 ? 8.375 -9.002 -7.469 1.00 86.19 159 ASP A N 1
ATOM 1155 C CA . ASP A 1 159 ? 9.234 -8.828 -6.289 1.00 86.19 159 ASP A CA 1
ATOM 1156 C C . ASP A 1 159 ? 10.019 -7.501 -6.272 1.00 86.19 159 ASP A C 1
ATOM 1158 O O . ASP A 1 159 ? 10.716 -7.203 -5.300 1.00 86.19 159 ASP A O 1
ATOM 1162 N N . ARG A 1 160 ? 9.907 -6.680 -7.321 1.00 90.56 160 ARG A N 1
ATOM 1163 C CA . ARG A 1 160 ? 10.700 -5.453 -7.489 1.00 90.56 160 ARG A CA 1
ATOM 1164 C C . ARG A 1 160 ? 9.965 -4.212 -7.009 1.00 90.56 160 ARG A C 1
ATOM 1166 O O . ARG A 1 160 ? 8.763 -4.082 -7.236 1.00 90.56 160 ARG A O 1
ATOM 1173 N N . LEU A 1 161 ? 10.714 -3.277 -6.431 1.00 92.12 161 LEU A N 1
ATOM 1174 C CA . LEU A 1 161 ? 10.260 -1.914 -6.169 1.00 92.12 161 LEU A CA 1
ATOM 1175 C C . LEU A 1 161 ? 10.581 -1.053 -7.378 1.00 92.12 161 LEU A C 1
ATOM 1177 O O . LEU A 1 161 ? 11.739 -0.936 -7.757 1.00 92.12 161 LEU A O 1
ATOM 1181 N N . CYS A 1 162 ? 9.586 -0.429 -7.977 1.00 89.81 162 CYS A N 1
ATOM 1182 C CA . CYS A 1 162 ? 9.760 0.370 -9.173 1.00 89.81 162 CYS A CA 1
ATOM 1183 C C . CYS A 1 162 ? 9.230 1.786 -8.980 1.00 89.81 162 CYS A C 1
ATOM 1185 O O . CYS A 1 162 ? 8.384 2.039 -8.134 1.00 89.81 162 CYS A O 1
ATOM 1187 N N . ALA A 1 163 ? 9.733 2.714 -9.778 1.00 88.06 163 ALA A N 1
ATOM 1188 C CA . ALA A 1 163 ? 9.214 4.066 -9.917 1.00 88.06 163 ALA A CA 1
ATOM 1189 C C . ALA A 1 163 ? 9.330 4.480 -11.378 1.00 88.06 163 ALA A C 1
ATOM 1191 O O . ALA A 1 163 ? 10.106 3.900 -12.144 1.00 88.06 163 ALA A O 1
ATOM 1192 N N . ARG A 1 164 ? 8.566 5.496 -11.777 1.00 81.81 164 ARG A N 1
ATOM 1193 C CA . ARG A 1 164 ? 8.662 6.044 -13.131 1.00 81.81 164 ARG A CA 1
ATOM 1194 C C . ARG A 1 164 ? 10.075 6.571 -13.374 1.00 81.81 164 ARG A C 1
ATOM 1196 O O . ARG A 1 164 ? 10.604 7.337 -12.570 1.00 81.81 164 ARG A O 1
ATOM 1203 N N . ASP A 1 165 ? 10.677 6.195 -14.498 1.00 81.06 165 ASP A N 1
ATOM 1204 C CA . ASP A 1 165 ? 11.947 6.791 -14.895 1.00 81.06 165 ASP A CA 1
ATOM 1205 C C . ASP A 1 165 ? 11.713 8.270 -15.247 1.00 81.06 165 ASP A C 1
ATOM 1207 O O . ASP A 1 165 ? 10.927 8.614 -16.134 1.00 81.06 165 ASP A O 1
ATOM 1211 N N . ARG A 1 166 ? 12.394 9.168 -14.527 1.00 74.31 166 ARG A N 1
ATOM 1212 C CA . ARG A 1 166 ? 12.275 10.622 -14.720 1.00 74.31 166 ARG A CA 1
ATOM 1213 C C . ARG A 1 166 ? 12.777 11.083 -16.087 1.00 74.31 166 ARG A C 1
ATOM 1215 O O . ARG A 1 166 ? 12.428 12.178 -16.516 1.00 74.31 166 ARG A O 1
ATOM 1222 N N . ARG A 1 167 ? 13.616 10.282 -16.748 1.00 77.62 167 ARG A N 1
ATOM 1223 C CA . ARG A 1 167 ? 14.181 10.581 -18.070 1.00 77.62 167 ARG A CA 1
ATOM 1224 C C . ARG A 1 167 ? 13.326 10.023 -19.203 1.00 77.62 167 ARG A C 1
ATOM 1226 O O . ARG A 1 167 ? 13.380 10.555 -20.305 1.00 77.62 167 ARG A O 1
ATOM 1233 N N . ASP A 1 168 ? 12.559 8.968 -18.940 1.00 77.75 168 ASP A N 1
ATOM 1234 C CA . ASP A 1 168 ? 11.795 8.241 -19.951 1.00 77.75 168 ASP A CA 1
ATOM 1235 C C . ASP A 1 168 ? 10.471 7.733 -19.364 1.00 77.75 168 ASP A C 1
ATOM 1237 O O . ASP A 1 168 ? 10.408 6.706 -18.692 1.00 77.75 168 ASP A O 1
ATOM 1241 N N . GLY A 1 169 ? 9.375 8.441 -19.652 1.00 72.19 169 GLY A N 1
ATOM 1242 C CA . GLY A 1 169 ? 8.043 8.116 -19.133 1.00 72.19 169 GLY A CA 1
ATOM 1243 C C . GLY A 1 169 ? 7.462 6.773 -19.592 1.00 72.19 169 GLY A C 1
ATOM 1244 O O . GLY A 1 169 ? 6.376 6.410 -19.144 1.00 72.19 169 GLY A O 1
ATOM 1245 N N . ARG A 1 170 ? 8.162 6.046 -20.470 1.00 80.25 170 ARG A N 1
ATOM 1246 C CA . ARG A 1 170 ? 7.805 4.700 -20.941 1.00 80.25 170 ARG A CA 1
ATOM 1247 C C . ARG A 1 170 ? 8.581 3.601 -20.218 1.00 80.25 170 ARG A C 1
ATOM 1249 O O . ARG A 1 170 ? 8.437 2.427 -20.557 1.00 80.25 170 ARG A O 1
ATOM 1256 N N . LYS A 1 171 ? 9.410 3.962 -19.240 1.00 84.75 171 LYS A N 1
ATOM 1257 C CA . LYS A 1 171 ? 10.198 3.025 -18.446 1.00 84.75 171 LYS A CA 1
ATOM 1258 C C . LYS A 1 171 ? 9.941 3.210 -16.964 1.00 84.75 171 LYS A C 1
ATOM 1260 O O . LYS A 1 171 ? 9.621 4.294 -16.474 1.00 84.75 171 LYS A O 1
ATOM 1265 N N . LEU A 1 172 ? 10.130 2.115 -16.252 1.00 87.38 172 LEU A N 1
ATOM 1266 C CA . LEU A 1 172 ? 10.255 2.092 -14.812 1.00 87.38 172 LEU A CA 1
ATOM 1267 C C . LEU A 1 172 ? 11.714 1.852 -14.450 1.00 87.38 172 LEU A C 1
ATOM 1269 O O . LEU A 1 172 ? 12.360 0.999 -15.053 1.00 87.38 172 LEU A O 1
ATOM 1273 N N . MET A 1 173 ? 12.220 2.569 -13.454 1.00 90.44 173 MET A N 1
ATOM 1274 C CA . MET A 1 173 ? 13.434 2.180 -12.750 1.00 90.44 173 MET A CA 1
ATOM 1275 C C . MET A 1 173 ? 13.038 1.226 -11.632 1.00 90.44 173 MET A C 1
ATOM 1277 O O . MET A 1 173 ? 12.243 1.602 -10.774 1.00 90.44 173 MET A O 1
ATOM 1281 N N . CYS A 1 174 ? 13.576 0.014 -11.651 1.00 92.19 174 CYS A N 1
ATOM 1282 C CA . CYS A 1 174 ? 13.219 -1.051 -10.729 1.00 92.19 174 CYS A CA 1
ATOM 1283 C C . CYS A 1 174 ? 14.423 -1.503 -9.912 1.00 92.19 174 CYS A C 1
ATOM 1285 O O . CYS A 1 174 ? 15.490 -1.755 -10.463 1.00 92.19 174 CYS A O 1
ATOM 1287 N N . LEU A 1 175 ? 14.216 -1.653 -8.613 1.00 93.44 175 LEU A N 1
ATOM 1288 C CA . LEU A 1 175 ? 15.116 -2.222 -7.630 1.00 93.44 175 LEU A CA 1
ATOM 1289 C C . LEU A 1 175 ? 14.696 -3.671 -7.355 1.00 93.44 175 LEU A C 1
ATOM 1291 O O . LEU A 1 175 ? 13.555 -3.937 -6.969 1.00 93.44 175 LEU A O 1
ATOM 1295 N N . ALA A 1 176 ? 15.610 -4.608 -7.576 1.00 93.50 176 ALA A N 1
ATOM 1296 C CA . ALA A 1 176 ? 15.412 -6.018 -7.277 1.00 93.50 176 ALA A CA 1
ATOM 1297 C C . ALA A 1 176 ? 15.737 -6.342 -5.810 1.00 93.50 176 ALA A C 1
ATOM 1299 O O . ALA A 1 176 ? 16.319 -5.538 -5.081 1.00 93.50 176 ALA A O 1
ATOM 1300 N N . ARG A 1 177 ? 15.383 -7.560 -5.386 1.00 92.31 177 ARG A N 1
ATOM 1301 C CA . ARG A 1 177 ? 15.627 -8.080 -4.031 1.00 92.31 177 ARG A CA 1
ATOM 1302 C C . ARG A 1 177 ? 17.095 -8.016 -3.590 1.00 92.31 177 ARG A C 1
ATOM 1304 O O . ARG A 1 177 ? 17.357 -7.854 -2.405 1.00 92.31 177 ARG A O 1
ATOM 1311 N N . ASP A 1 178 ? 18.032 -8.174 -4.518 1.00 91.94 178 ASP A N 1
ATOM 1312 C CA . ASP A 1 178 ? 19.476 -8.125 -4.255 1.00 91.94 178 ASP A CA 1
ATOM 1313 C C . ASP A 1 178 ? 20.047 -6.694 -4.249 1.00 91.94 178 ASP A C 1
ATOM 1315 O O . ASP A 1 178 ? 21.247 -6.502 -4.059 1.00 91.94 178 ASP A O 1
ATOM 1319 N N . GLY A 1 179 ? 19.198 -5.683 -4.455 1.00 91.69 179 GLY A N 1
ATOM 1320 C CA . GLY A 1 179 ? 19.591 -4.281 -4.532 1.00 91.69 179 GLY A CA 1
ATOM 1321 C C . GLY A 1 179 ? 20.047 -3.822 -5.915 1.00 91.69 179 GLY A C 1
ATOM 1322 O O . GLY A 1 179 ? 20.363 -2.642 -6.085 1.00 91.69 179 GLY A O 1
ATOM 1323 N N . SER A 1 180 ? 20.080 -4.710 -6.913 1.00 93.44 180 SER A N 1
ATOM 1324 C CA . SER A 1 180 ? 20.398 -4.328 -8.288 1.00 93.44 180 SER A CA 1
ATOM 1325 C C . SER A 1 180 ? 19.286 -3.468 -8.891 1.00 93.44 180 SER A C 1
ATOM 1327 O O . SER A 1 180 ? 18.100 -3.653 -8.608 1.00 93.44 180 SER A O 1
ATOM 1329 N N . GLN A 1 181 ? 19.674 -2.495 -9.720 1.00 92.06 181 GLN A N 1
ATOM 1330 C CA . GLN A 1 181 ? 18.740 -1.600 -10.400 1.00 92.06 181 GLN A CA 1
ATOM 1331 C C . GLN A 1 181 ? 18.717 -1.880 -11.900 1.00 92.06 181 GLN A C 1
ATOM 1333 O O . GLN A 1 181 ? 19.764 -2.032 -12.530 1.00 92.06 181 GLN A O 1
ATOM 1338 N N . ALA A 1 182 ? 17.521 -1.915 -12.479 1.00 90.44 182 ALA A N 1
ATOM 1339 C CA . ALA A 1 182 ? 17.317 -2.109 -13.905 1.00 90.44 182 ALA A CA 1
ATOM 1340 C C . ALA A 1 182 ? 16.122 -1.300 -14.407 1.00 90.44 182 ALA A C 1
ATOM 1342 O O . ALA A 1 182 ? 15.105 -1.173 -13.725 1.00 90.44 182 ALA A O 1
ATOM 1343 N N . SER A 1 183 ? 16.218 -0.806 -15.640 1.00 88.19 183 SER A N 1
ATOM 1344 C CA . SER A 1 183 ? 15.073 -0.211 -16.323 1.00 88.19 183 SER A CA 1
ATOM 1345 C C . SER A 1 183 ? 14.194 -1.299 -16.939 1.00 88.19 183 SER A C 1
ATOM 1347 O O . SER A 1 183 ? 14.684 -2.175 -17.650 1.00 88.19 183 SER A O 1
ATOM 1349 N N . VAL A 1 184 ? 12.887 -1.214 -16.713 1.00 85.94 184 VAL A N 1
ATOM 1350 C CA . VAL A 1 184 ? 11.874 -2.095 -17.305 1.00 85.94 184 VAL A CA 1
ATOM 1351 C C . VAL A 1 184 ? 10.975 -1.264 -18.212 1.00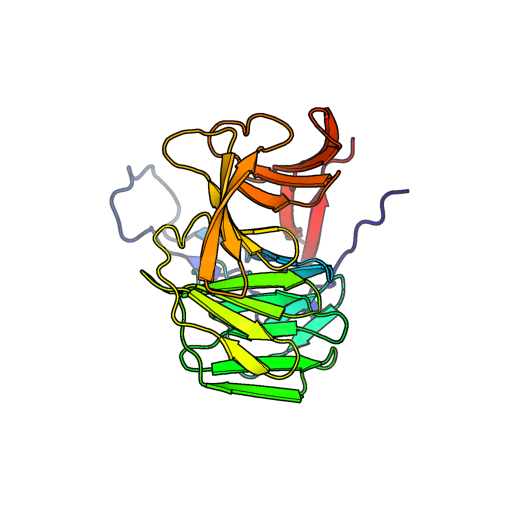 85.94 184 VAL A C 1
ATOM 1353 O O . VAL A 1 184 ? 10.534 -0.182 -17.832 1.00 85.94 184 VAL A O 1
ATOM 1356 N N . ALA A 1 185 ? 10.714 -1.747 -19.425 1.00 84.31 185 ALA A N 1
ATOM 1357 C CA . ALA A 1 185 ? 9.797 -1.083 -20.344 1.00 84.31 185 ALA A CA 1
ATOM 1358 C C . ALA A 1 185 ? 8.342 -1.300 -19.910 1.00 84.31 185 ALA A C 1
ATOM 1360 O O . ALA A 1 185 ? 7.951 -2.411 -19.553 1.00 84.31 185 ALA A O 1
ATOM 1361 N N . LEU A 1 186 ? 7.533 -0.245 -19.977 1.00 77.44 186 LEU A N 1
ATOM 1362 C CA . LEU A 1 186 ? 6.085 -0.347 -19.850 1.00 77.44 186 LEU A CA 1
ATOM 1363 C C . LEU A 1 186 ? 5.478 -0.782 -21.186 1.00 77.44 186 LEU A C 1
ATOM 1365 O O . LEU A 1 186 ? 5.942 -0.381 -22.252 1.00 77.44 186 LEU A O 1
ATOM 1369 N N . ALA A 1 187 ? 4.386 -1.547 -21.127 1.00 71.12 187 ALA A N 1
ATOM 1370 C CA . ALA A 1 187 ? 3.643 -1.965 -22.318 1.00 71.12 187 ALA A CA 1
ATOM 1371 C C . ALA A 1 187 ? 2.979 -0.793 -23.076 1.00 71.12 187 ALA A C 1
ATOM 1373 O O . ALA A 1 187 ? 2.509 -0.966 -24.198 1.00 71.12 187 ALA A O 1
ATOM 1374 N N . GLY A 1 188 ? 2.937 0.399 -22.477 1.00 73.38 188 GLY A N 1
ATOM 1375 C CA . GLY A 1 188 ? 2.430 1.619 -23.088 1.00 73.38 188 GLY A CA 1
ATOM 1376 C C . GLY A 1 188 ? 2.832 2.858 -22.294 1.00 73.38 188 GLY A C 1
ATOM 1377 O O . GLY A 1 188 ? 3.313 2.767 -21.165 1.00 73.38 188 GLY A O 1
ATOM 1378 N N . GLU A 1 189 ? 2.634 4.027 -22.895 1.00 76.75 189 GLU A N 1
ATOM 1379 C CA . GLU A 1 189 ? 2.907 5.303 -22.238 1.00 76.75 189 GLU A CA 1
ATOM 1380 C C . GLU A 1 189 ? 1.820 5.628 -21.200 1.00 76.75 189 GLU A C 1
ATOM 1382 O O . GLU A 1 189 ? 0.616 5.477 -21.456 1.00 76.75 189 GLU A O 1
ATOM 1387 N N . LEU A 1 190 ? 2.260 6.056 -20.015 1.00 75.81 190 LEU A N 1
ATOM 1388 C CA . LEU A 1 190 ? 1.380 6.575 -18.971 1.00 75.81 190 LEU A CA 1
ATOM 1389 C C . LEU A 1 190 ? 0.934 7.989 -19.337 1.00 75.81 190 LEU A C 1
ATOM 1391 O O . LEU A 1 190 ? 1.746 8.822 -19.745 1.00 75.81 190 LEU A O 1
ATOM 1395 N N . GLN A 1 191 ? -0.345 8.280 -19.130 1.00 74.75 191 GLN A N 1
ATOM 1396 C CA . GLN A 1 191 ? -0.874 9.628 -19.268 1.00 74.75 191 GLN A CA 1
ATOM 1397 C C . GLN A 1 191 ? -0.235 10.576 -18.233 1.00 74.75 191 GLN A C 1
ATOM 1399 O O . GLN A 1 191 ? 0.296 10.142 -17.202 1.00 74.75 191 GLN A O 1
ATOM 1404 N N . PRO A 1 192 ? -0.271 11.898 -18.468 1.00 71.19 192 PRO A N 1
ATOM 1405 C CA . PRO A 1 192 ? 0.114 12.868 -17.450 1.00 71.19 192 PRO A CA 1
ATOM 1406 C C . PRO A 1 192 ? -0.660 12.639 -16.141 1.00 71.19 192 PRO A C 1
ATOM 1408 O O . PRO A 1 192 ? -1.882 12.489 -16.163 1.00 71.19 192 PRO A O 1
ATOM 1411 N N . LEU A 1 193 ? 0.052 12.627 -15.006 1.00 71.94 193 LEU A N 1
ATOM 1412 C CA . LEU A 1 193 ? -0.497 12.392 -13.654 1.00 71.94 193 LEU A CA 1
ATOM 1413 C C . LEU A 1 193 ? -1.123 11.001 -13.430 1.00 71.94 193 LEU A C 1
ATOM 1415 O O . LEU A 1 193 ? -1.769 10.769 -12.411 1.00 71.94 193 LEU A O 1
ATOM 1419 N N . GLU A 1 194 ? -0.959 10.074 -14.372 1.00 73.50 194 GLU A N 1
ATOM 1420 C CA . GLU A 1 194 ? -1.362 8.685 -14.192 1.00 73.50 194 GLU A CA 1
ATOM 1421 C C . GLU A 1 194 ? -0.284 7.939 -13.400 1.00 73.50 194 GLU A C 1
ATOM 1423 O O . GLU A 1 194 ? 0.873 7.834 -13.821 1.00 73.50 194 GLU A O 1
ATOM 1428 N N . HIS A 1 195 ? -0.679 7.430 -12.238 1.00 74.50 195 HIS A N 1
ATOM 1429 C CA . HIS A 1 195 ? 0.182 6.723 -11.307 1.00 74.50 195 HIS A CA 1
ATOM 1430 C C . HIS A 1 195 ? -0.033 5.212 -11.430 1.00 74.50 195 HIS A C 1
ATOM 1432 O O . HIS A 1 195 ? -1.127 4.725 -11.145 1.00 74.50 195 HIS A O 1
ATOM 1438 N N . PRO A 1 196 ? 0.972 4.442 -11.865 1.00 74.38 196 PRO A N 1
ATOM 1439 C CA . PRO A 1 196 ? 0.913 2.987 -11.816 1.00 74.38 196 PRO A CA 1
ATOM 1440 C C . PRO A 1 196 ? 0.869 2.497 -10.361 1.00 74.38 196 PRO A C 1
ATOM 1442 O O . PRO A 1 196 ? 1.708 2.869 -9.550 1.00 74.38 196 PRO A O 1
ATOM 1445 N N . LEU A 1 197 ? -0.122 1.662 -10.048 1.00 67.19 197 LEU A N 1
ATOM 1446 C CA . LEU A 1 197 ? -0.305 1.022 -8.743 1.00 67.19 197 LEU A CA 1
ATOM 1447 C C . LEU A 1 197 ? 0.260 -0.405 -8.724 1.00 67.19 197 LEU A C 1
ATOM 1449 O O . LEU A 1 197 ? 0.791 -0.846 -7.710 1.00 67.19 197 LEU A O 1
ATOM 1453 N N . LEU A 1 198 ? 0.146 -1.124 -9.845 1.00 68.62 198 LEU A N 1
ATOM 1454 C CA . LEU A 1 198 ? 0.626 -2.498 -10.008 1.00 68.62 198 LEU A CA 1
ATOM 1455 C C . LEU A 1 198 ? 1.021 -2.738 -11.466 1.00 68.62 198 LEU A C 1
ATOM 1457 O O . LEU A 1 198 ? 0.243 -2.409 -12.365 1.00 68.62 198 LEU A O 1
ATOM 1461 N N . VAL A 1 199 ? 2.187 -3.346 -11.706 1.00 73.31 199 VAL A N 1
ATOM 1462 C CA . VAL A 1 199 ? 2.578 -3.819 -13.046 1.00 73.31 199 VAL A CA 1
ATOM 1463 C C . VAL A 1 199 ? 2.945 -5.296 -13.001 1.00 73.31 199 VAL A C 1
ATOM 1465 O O . VAL A 1 199 ? 3.822 -5.721 -12.254 1.00 73.31 199 VAL A O 1
ATOM 1468 N N . GLU A 1 200 ? 2.288 -6.069 -13.848 1.00 70.94 200 GLU A N 1
ATOM 1469 C CA . GLU A 1 200 ? 2.538 -7.481 -14.109 1.00 70.94 200 GLU A CA 1
ATOM 1470 C C . GLU A 1 200 ? 2.862 -7.669 -15.598 1.00 70.94 200 GLU A C 1
ATOM 1472 O O . GLU A 1 200 ? 2.805 -6.722 -16.385 1.00 70.94 200 GLU A O 1
ATOM 1477 N N . ALA A 1 201 ? 3.218 -8.891 -15.999 1.00 69.12 201 ALA A N 1
ATOM 1478 C CA . ALA A 1 201 ? 3.674 -9.175 -17.360 1.00 69.12 201 ALA A CA 1
ATOM 1479 C C . ALA A 1 201 ? 2.658 -8.774 -18.451 1.00 69.12 201 ALA A C 1
ATOM 1481 O O . ALA A 1 201 ? 3.056 -8.304 -19.515 1.00 69.12 201 ALA A O 1
ATOM 1482 N N . ASP A 1 202 ? 1.359 -8.932 -18.193 1.00 68.81 202 ASP A N 1
ATOM 1483 C CA . ASP A 1 202 ? 0.273 -8.662 -19.141 1.00 68.81 202 ASP A CA 1
ATOM 1484 C C . ASP A 1 202 ? -0.751 -7.635 -18.633 1.00 68.81 202 ASP A C 1
ATOM 1486 O O . ASP A 1 202 ? -1.664 -7.261 -19.375 1.00 68.81 202 ASP A O 1
ATOM 1490 N N . ARG A 1 203 ? -0.601 -7.156 -17.393 1.00 70.94 203 ARG A N 1
ATOM 1491 C CA . ARG A 1 203 ? -1.579 -6.313 -16.703 1.00 70.94 203 ARG A CA 1
ATOM 1492 C C . ARG A 1 203 ? -0.916 -5.107 -16.047 1.00 70.94 203 ARG A C 1
ATOM 1494 O O . ARG A 1 203 ? 0.068 -5.233 -15.330 1.00 70.94 203 ARG A O 1
ATOM 1501 N N . LEU A 1 204 ? -1.501 -3.931 -16.246 1.00 74.19 204 LEU A N 1
ATOM 1502 C CA . LEU A 1 204 ? -1.081 -2.685 -15.605 1.00 74.19 204 LEU A CA 1
ATOM 1503 C C . LEU A 1 204 ? -2.299 -2.029 -14.950 1.00 74.19 204 LEU A C 1
ATOM 1505 O O . LEU A 1 204 ? -3.285 -1.752 -15.630 1.00 74.19 204 LEU A O 1
ATOM 1509 N N . ILE A 1 205 ? -2.228 -1.781 -13.644 1.00 72.12 205 ILE A N 1
ATOM 1510 C CA . ILE A 1 205 ? -3.240 -1.027 -12.903 1.00 72.12 205 ILE A CA 1
ATOM 1511 C C . ILE A 1 205 ? -2.716 0.382 -12.670 1.00 72.12 205 ILE A C 1
ATOM 1513 O O . ILE A 1 205 ? -1.636 0.551 -12.105 1.00 72.12 205 ILE A O 1
ATOM 1517 N N . THR A 1 206 ? -3.472 1.392 -13.083 1.00 74.19 206 THR A N 1
ATOM 1518 C CA . THR A 1 206 ? -3.128 2.802 -12.882 1.00 74.19 206 THR A CA 1
ATOM 1519 C C . THR A 1 206 ? -4.247 3.557 -12.186 1.00 74.19 206 THR A C 1
ATOM 1521 O O . THR A 1 206 ? -5.411 3.172 -12.259 1.00 74.19 206 THR A O 1
ATOM 1524 N N . LEU A 1 207 ? -3.888 4.654 -11.525 1.00 70.88 207 LEU A N 1
ATOM 1525 C CA . LEU A 1 207 ? -4.797 5.618 -10.927 1.00 70.88 207 LEU A CA 1
ATOM 1526 C C . LEU A 1 207 ? -4.482 7.013 -11.468 1.00 70.88 207 LEU A C 1
ATOM 1528 O O . LEU A 1 207 ? -3.342 7.467 -11.410 1.00 70.88 207 LEU A O 1
ATOM 1532 N N . GLN A 1 208 ? -5.493 7.713 -11.968 1.00 76.31 208 GLN A N 1
ATOM 1533 C CA . GLN A 1 208 ? -5.392 9.120 -12.350 1.00 76.31 208 GLN A CA 1
ATOM 1534 C C . GLN A 1 208 ? -6.586 9.874 -11.766 1.00 76.31 208 GLN A C 1
ATOM 1536 O O . GLN A 1 208 ? -7.734 9.641 -12.155 1.00 76.31 208 GLN A O 1
ATOM 1541 N N . GLY A 1 209 ? -6.327 10.766 -10.807 1.00 72.19 209 GLY A N 1
ATOM 1542 C CA . GLY A 1 209 ? -7.392 11.369 -10.006 1.00 72.19 209 GLY A CA 1
ATOM 1543 C C . GLY A 1 209 ? -8.193 10.279 -9.291 1.00 72.19 209 GLY A C 1
ATOM 1544 O O . GLY A 1 209 ? -7.645 9.554 -8.469 1.00 72.19 209 GLY A O 1
ATOM 1545 N N . ALA A 1 210 ? -9.470 10.135 -9.645 1.00 66.62 210 ALA A N 1
ATOM 1546 C CA . ALA A 1 210 ? -10.349 9.097 -9.107 1.00 66.62 210 ALA A CA 1
ATOM 1547 C C . ALA A 1 210 ? -10.603 7.934 -10.087 1.00 66.62 210 ALA A C 1
ATOM 1549 O O . ALA A 1 210 ? -11.465 7.096 -9.853 1.00 66.62 210 ALA A O 1
ATOM 1550 N N . THR A 1 211 ? -9.890 7.880 -11.213 1.00 67.69 211 THR A N 1
ATOM 1551 C CA . THR A 1 211 ? -10.100 6.847 -12.235 1.00 67.69 211 THR A CA 1
ATOM 1552 C C . THR A 1 211 ? -9.041 5.768 -12.115 1.00 67.69 211 THR A C 1
ATOM 1554 O O . THR A 1 211 ? -7.860 6.034 -12.337 1.00 67.69 211 THR A O 1
ATOM 1557 N N . LEU A 1 212 ? -9.472 4.556 -11.775 1.00 67.12 212 LEU A N 1
ATOM 1558 C CA . LEU A 1 212 ? -8.648 3.358 -11.769 1.00 67.12 212 LEU A CA 1
ATOM 1559 C C . LEU A 1 212 ? -8.782 2.677 -13.134 1.00 67.12 212 LEU A C 1
ATOM 1561 O O . LEU A 1 212 ? -9.891 2.452 -13.614 1.00 67.12 212 LEU A O 1
ATOM 1565 N N . ARG A 1 213 ? -7.668 2.354 -13.785 1.00 72.50 213 ARG A N 1
ATOM 1566 C CA . ARG A 1 213 ? -7.664 1.662 -15.080 1.00 72.50 213 ARG A CA 1
ATOM 1567 C C . ARG A 1 213 ? -6.912 0.358 -14.960 1.00 72.50 213 ARG A C 1
ATOM 1569 O O . ARG A 1 213 ? -5.843 0.311 -14.365 1.00 72.50 213 ARG A O 1
ATOM 1576 N N . VAL A 1 214 ? -7.451 -0.683 -15.578 1.00 69.88 214 VAL A N 1
ATOM 1577 C CA . VAL A 1 214 ? -6.752 -1.941 -15.828 1.00 69.88 214 VAL A CA 1
ATOM 1578 C C . VAL A 1 214 ? -6.468 -1.987 -17.315 1.00 69.88 214 VAL A C 1
ATOM 1580 O O . VAL A 1 214 ? -7.368 -2.041 -18.155 1.00 69.88 214 VAL A O 1
ATOM 1583 N N . ARG A 1 215 ? -5.188 -1.968 -17.646 1.00 72.75 215 ARG A N 1
ATOM 1584 C CA . ARG A 1 215 ? -4.692 -2.137 -19.002 1.00 72.75 215 ARG A CA 1
ATOM 1585 C C . ARG A 1 215 ? -4.240 -3.574 -19.193 1.00 72.75 215 ARG A C 1
ATOM 1587 O O . ARG A 1 215 ? -3.641 -4.158 -18.289 1.00 72.75 215 ARG A O 1
ATOM 1594 N N . ARG A 1 216 ? -4.519 -4.123 -20.373 1.00 74.62 216 ARG A N 1
ATOM 1595 C CA . ARG A 1 216 ? -3.889 -5.349 -20.871 1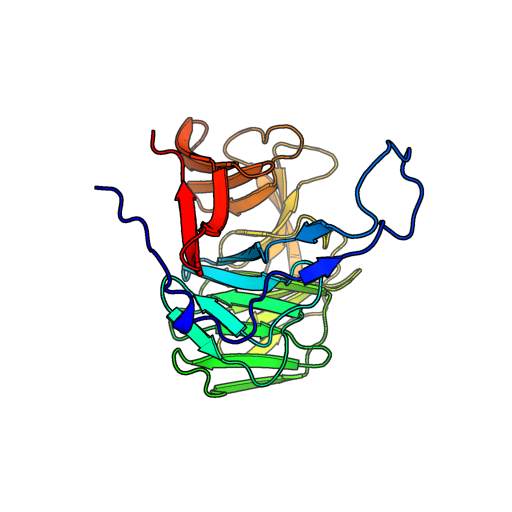.00 74.62 216 ARG A CA 1
ATOM 1596 C C . ARG A 1 216 ? -3.071 -4.976 -22.096 1.00 74.62 216 ARG A C 1
ATOM 1598 O O . ARG A 1 216 ? -3.623 -4.471 -23.074 1.00 74.62 216 ARG A O 1
ATOM 1605 N N . ALA A 1 217 ? -1.758 -5.166 -22.015 1.00 73.69 217 ALA A N 1
ATOM 1606 C CA . ALA A 1 217 ? -0.811 -4.529 -22.931 1.00 73.69 217 ALA A CA 1
ATOM 1607 C C . ALA A 1 217 ? -1.064 -3.001 -23.042 1.00 73.69 217 ALA A C 1
ATOM 1609 O O . ALA A 1 217 ? -1.210 -2.323 -22.025 1.00 73.69 217 ALA A O 1
ATOM 1610 N N . ALA A 1 218 ? -1.126 -2.451 -24.259 1.00 68.94 218 ALA A N 1
ATOM 1611 C CA . ALA A 1 218 ? -1.379 -1.027 -24.495 1.00 68.94 218 ALA A CA 1
ATOM 1612 C C . ALA A 1 218 ? -2.871 -0.631 -24.434 1.00 68.94 218 ALA A C 1
ATOM 1614 O O . ALA A 1 218 ? -3.183 0.560 -24.452 1.00 68.94 218 ALA A O 1
ATOM 1615 N N . ALA A 1 219 ? -3.795 -1.595 -24.372 1.00 73.12 219 ALA A N 1
ATOM 1616 C CA . ALA A 1 219 ? -5.231 -1.335 -24.409 1.00 73.12 219 ALA A CA 1
ATOM 1617 C C . ALA A 1 219 ? -5.822 -1.195 -23.000 1.00 73.12 219 ALA A C 1
ATOM 1619 O O . ALA A 1 219 ? -5.468 -1.941 -22.084 1.00 73.12 219 ALA A O 1
ATOM 1620 N N . ILE A 1 220 ? -6.771 -0.271 -22.831 1.00 71.31 220 ILE A N 1
ATOM 1621 C CA . ILE A 1 220 ? -7.603 -0.198 -21.625 1.00 71.31 220 ILE A CA 1
ATOM 1622 C C . ILE A 1 220 ? -8.585 -1.372 -21.686 1.00 71.31 220 ILE A C 1
ATOM 1624 O O . ILE A 1 220 ? -9.471 -1.404 -22.535 1.00 71.31 220 ILE A O 1
ATOM 1628 N N . ALA A 1 221 ? -8.384 -2.360 -20.816 1.00 67.06 221 ALA A N 1
ATOM 1629 C CA . ALA A 1 221 ? -9.236 -3.544 -20.712 1.00 67.06 221 ALA A CA 1
ATOM 1630 C C . ALA A 1 221 ? -10.398 -3.331 -19.731 1.00 67.06 221 ALA A C 1
ATOM 1632 O O . ALA A 1 221 ? -11.402 -4.035 -19.800 1.00 67.06 221 ALA A O 1
ATOM 1633 N N . GLY A 1 222 ? -10.252 -2.369 -18.821 1.00 61.62 222 GLY A N 1
ATOM 1634 C CA . GLY A 1 222 ? -11.296 -1.899 -17.928 1.00 61.62 222 GLY A CA 1
ATOM 1635 C C . GLY A 1 222 ? -10.943 -0.523 -17.379 1.00 61.62 222 GLY A C 1
ATOM 1636 O O . GLY A 1 222 ? -9.776 -0.223 -17.117 1.00 61.62 222 GLY A O 1
ATOM 1637 N N . GLU A 1 223 ? -11.953 0.315 -17.217 1.00 67.62 223 GLU A N 1
ATOM 1638 C CA . GLU A 1 223 ? -11.846 1.615 -16.573 1.00 67.62 223 GLU A CA 1
ATOM 1639 C C . GLU A 1 223 ? -12.961 1.718 -15.539 1.00 67.62 223 GLU A C 1
ATOM 1641 O O . GLU A 1 223 ? -14.116 1.412 -15.825 1.00 67.62 223 GLU A O 1
ATOM 1646 N N . TRP A 1 224 ? -12.597 2.133 -14.332 1.00 55.81 224 TRP A N 1
ATOM 1647 C CA . TRP A 1 224 ? -13.527 2.397 -13.251 1.00 55.81 224 TRP A CA 1
ATOM 1648 C C . TRP A 1 224 ? -13.252 3.798 -12.745 1.00 55.81 224 TRP A C 1
ATOM 1650 O O . TRP A 1 224 ? -12.227 4.067 -12.116 1.00 55.81 224 TRP A O 1
ATOM 1660 N N . THR A 1 225 ? -14.185 4.708 -12.978 1.00 54.22 225 THR A N 1
ATOM 1661 C CA . THR A 1 225 ? -14.190 5.951 -12.218 1.00 54.22 225 THR A CA 1
ATOM 1662 C C . THR A 1 225 ? -14.711 5.629 -10.828 1.00 54.22 225 THR A C 1
ATOM 1664 O O . THR A 1 225 ? -15.886 5.297 -10.675 1.00 54.22 225 THR A O 1
ATOM 1667 N N . VAL A 1 226 ? -13.862 5.742 -9.811 1.00 54.16 226 VAL A N 1
ATOM 1668 C CA . VAL A 1 226 ? -14.295 5.857 -8.418 1.00 54.16 226 VAL A CA 1
ATOM 1669 C C . VAL A 1 226 ? -14.947 7.231 -8.293 1.00 54.16 226 VAL A C 1
ATOM 1671 O O . VAL A 1 226 ? -14.302 8.224 -7.983 1.00 54.16 226 VAL A O 1
ATOM 1674 N N . GLN A 1 227 ? -16.231 7.328 -8.631 1.00 44.69 227 GLN A N 1
ATOM 1675 C CA . GLN A 1 227 ? -16.942 8.609 -8.640 1.00 44.69 227 GLN A CA 1
ATOM 1676 C C . GLN A 1 227 ? -17.070 9.175 -7.231 1.00 44.69 227 GLN A C 1
ATOM 1678 O O . GLN A 1 227 ? -17.023 10.387 -7.035 1.00 44.69 227 GLN A O 1
ATOM 1683 N N . ALA A 1 228 ? -17.225 8.289 -6.253 1.00 44.19 228 ALA A N 1
ATOM 1684 C CA . ALA A 1 228 ? -17.205 8.640 -4.852 1.00 44.19 228 ALA A CA 1
ATOM 1685 C C . ALA A 1 228 ? -16.971 7.386 -4.012 1.00 44.19 228 ALA A C 1
ATOM 1687 O O . ALA A 1 228 ? -17.585 6.348 -4.241 1.00 44.19 228 ALA A O 1
ATOM 1688 N N . ALA A 1 229 ? -16.121 7.508 -3.003 1.00 42.81 229 ALA A N 1
ATOM 1689 C CA . ALA A 1 229 ? -16.182 6.671 -1.819 1.00 42.81 229 ALA A CA 1
ATOM 1690 C C . ALA A 1 229 ? -16.693 7.569 -0.691 1.00 42.81 229 ALA A C 1
ATOM 1692 O O . ALA A 1 229 ? -16.222 8.699 -0.541 1.00 42.81 229 ALA A O 1
ATOM 1693 N N . GLY A 1 230 ? -17.708 7.147 0.051 1.00 38.22 230 GLY A N 1
ATOM 1694 C CA . GLY A 1 230 ? -18.304 8.034 1.040 1.00 38.22 230 GLY A CA 1
ATOM 1695 C C . GLY A 1 230 ? -19.468 7.429 1.791 1.00 38.22 230 GLY A C 1
ATOM 1696 O O . GLY A 1 230 ? -19.689 6.229 1.763 1.00 38.22 230 GLY A O 1
ATOM 1697 N N . ILE A 1 231 ? -20.189 8.292 2.496 1.00 36.22 231 ILE A N 1
ATOM 1698 C CA . ILE A 1 231 ? -21.308 7.935 3.363 1.00 36.22 231 ILE A CA 1
ATOM 1699 C C . ILE A 1 231 ? -22.572 8.568 2.783 1.00 36.22 231 ILE A C 1
ATOM 1701 O O . ILE A 1 231 ? -22.590 9.780 2.562 1.00 36.22 231 ILE A O 1
ATOM 1705 N N . ASP A 1 232 ? -23.619 7.808 2.496 1.00 37.75 232 ASP A N 1
ATOM 1706 C CA . ASP A 1 232 ? -24.879 8.388 2.022 1.00 37.75 232 ASP A CA 1
ATOM 1707 C C . ASP A 1 232 ? -25.681 9.058 3.161 1.00 37.75 232 ASP A C 1
ATOM 1709 O O . ASP A 1 232 ? -25.272 9.082 4.324 1.00 37.75 232 ASP A O 1
ATOM 1713 N N . ALA A 1 233 ? -26.838 9.643 2.837 1.00 31.81 233 ALA A N 1
ATOM 1714 C CA . ALA A 1 233 ? -27.696 10.306 3.824 1.00 31.81 233 ALA A CA 1
ATOM 1715 C C . ALA A 1 233 ? -28.257 9.347 4.900 1.00 31.81 233 ALA A C 1
ATOM 1717 O O . ALA A 1 233 ? -28.675 9.803 5.964 1.00 31.81 233 ALA A O 1
ATOM 1718 N N . ALA A 1 234 ? -28.225 8.034 4.655 1.00 36.84 234 ALA A N 1
ATOM 1719 C CA . ALA A 1 234 ? -28.612 6.986 5.596 1.00 36.84 234 ALA A CA 1
ATOM 1720 C C . ALA A 1 234 ? -27.425 6.458 6.424 1.00 36.84 234 ALA A C 1
ATOM 1722 O O . ALA A 1 234 ? -27.572 5.501 7.183 1.00 36.84 234 ALA A O 1
ATOM 1723 N N . LYS A 1 235 ? -26.257 7.104 6.321 1.00 34.19 235 LYS A N 1
ATOM 1724 C CA . LYS A 1 235 ? -25.000 6.685 6.940 1.00 34.19 235 LYS A CA 1
ATOM 1725 C C . LYS A 1 235 ? -24.431 5.382 6.373 1.00 34.19 235 LYS A C 1
ATOM 1727 O O . LYS A 1 235 ? -23.612 4.771 7.042 1.00 34.19 235 LYS A O 1
ATOM 1732 N N . ALA A 1 236 ? -24.811 4.942 5.176 1.00 34.88 236 ALA A N 1
ATOM 1733 C CA . ALA A 1 236 ? -24.203 3.769 4.553 1.00 34.88 236 ALA A CA 1
ATOM 1734 C C . ALA A 1 236 ? -22.903 4.150 3.833 1.00 34.88 236 ALA A C 1
ATOM 1736 O O . ALA A 1 236 ? -22.874 5.104 3.057 1.00 34.88 236 ALA A O 1
ATOM 1737 N N . GLY A 1 237 ? -21.829 3.397 4.089 1.00 36.97 237 GLY A N 1
ATOM 1738 C CA . GLY A 1 237 ? -20.597 3.487 3.315 1.00 36.97 237 GLY A CA 1
ATOM 1739 C C . GLY A 1 237 ? -20.824 2.956 1.901 1.00 36.97 237 GLY A C 1
ATOM 1740 O O . GLY A 1 237 ? -21.421 1.896 1.730 1.00 36.97 237 GLY A O 1
ATOM 1741 N N . PHE A 1 238 ? -20.356 3.670 0.888 1.00 39.25 238 PHE A N 1
ATOM 1742 C CA . PHE A 1 238 ? -20.451 3.253 -0.502 1.00 39.25 238 PHE A CA 1
ATOM 1743 C C . PHE A 1 238 ? -19.154 3.555 -1.245 1.00 39.25 238 PHE A C 1
ATOM 1745 O O . PHE A 1 238 ? -18.483 4.548 -0.965 1.00 39.25 238 PHE A O 1
ATOM 1752 N N . VAL A 1 239 ? -18.839 2.717 -2.228 1.00 41.03 239 VAL A N 1
ATOM 1753 C CA . VAL A 1 239 ? -17.904 3.027 -3.309 1.00 41.03 239 VAL A CA 1
ATOM 1754 C C . VAL A 1 239 ? -18.723 2.981 -4.590 1.00 41.03 239 VAL A C 1
ATOM 1756 O O . VAL A 1 239 ? -19.186 1.922 -5.004 1.00 41.03 239 VAL A O 1
ATOM 1759 N N . VAL A 1 240 ? -18.970 4.144 -5.184 1.00 40.56 240 VAL A N 1
ATOM 1760 C CA . VAL A 1 240 ? -19.622 4.257 -6.485 1.00 40.56 240 VAL A CA 1
ATOM 1761 C C . VAL A 1 240 ? -18.531 4.160 -7.532 1.00 40.56 240 VAL A C 1
ATOM 1763 O O . VAL A 1 240 ? -17.716 5.070 -7.699 1.00 40.56 240 VAL A O 1
ATOM 1766 N N . THR A 1 241 ? -18.532 3.042 -8.243 1.00 46.28 241 THR A N 1
ATOM 1767 C CA . THR A 1 241 ? -17.817 2.905 -9.505 1.00 46.28 241 THR A CA 1
ATOM 1768 C C . THR A 1 241 ? -18.782 3.239 -10.634 1.00 46.28 241 THR A C 1
ATOM 1770 O O . THR A 1 241 ? -19.867 2.657 -10.689 1.00 46.28 241 THR A O 1
ATOM 1773 N N . ALA A 1 242 ? -18.411 4.123 -11.556 1.00 37.62 242 ALA A N 1
ATOM 1774 C CA . ALA A 1 242 ? -19.096 4.154 -12.844 1.00 37.62 242 ALA A CA 1
ATOM 1775 C C . ALA A 1 242 ? -18.766 2.844 -13.574 1.00 37.62 242 ALA A C 1
ATOM 1777 O O . ALA A 1 242 ? -17.592 2.549 -13.795 1.00 37.62 242 ALA A O 1
ATOM 1778 N N . GLY A 1 243 ? -19.781 2.032 -13.869 1.00 38.25 243 GLY A N 1
ATOM 1779 C CA . GLY A 1 243 ? -19.618 0.873 -14.742 1.00 38.25 243 GLY A CA 1
ATOM 1780 C C . GLY A 1 243 ? -19.507 1.323 -16.197 1.00 38.25 243 GLY A C 1
ATOM 1781 O O . GLY A 1 243 ? -20.266 2.199 -16.616 1.00 38.25 243 GLY A O 1
ATOM 1782 N N . GLY A 1 244 ? -18.566 0.726 -16.929 1.00 33.19 244 GLY A N 1
ATOM 1783 C CA . GLY A 1 244 ? -18.623 0.622 -18.389 1.00 33.19 244 GLY A CA 1
ATOM 1784 C C . GLY A 1 244 ? -19.536 -0.514 -18.828 1.00 33.19 244 GLY A C 1
ATOM 1785 O O . GLY A 1 244 ? -19.673 -1.491 -18.051 1.00 33.19 244 GLY A O 1
#

Foldseek 3Di:
DDDFQFQFLVQVPPQDFDWDADDPDDDPDDDDDRTDTFGKDWDWAEAPLAIKTWIAHRVRDTAQWMDGPRAIAGHPGGFLEWYDDVQAIWGHDQQWIFGAGSNNDTPDIEGDHANYWAYAAQRWIWGHHQQFIWIQHPVRDIDDRAGDHCRPLWYYEHQWIWGQDPVDQQWIWIQHRNNDTDIDGALEGADVQWRWRYDYPQWTWIDHPQKIFIDGRHHGPAIWRQVDFGADPVRTTGRDTDHD

Radius of gyration: 18.6 Å; chains: 1; bounding box: 49×48×42 Å